Protein AF-A0A564Z7H8-F1 (afdb_monomer_lite)

Secondary structure (DSSP, 8-state):
--SHHHHHHHHHHHHHHHHHHHHHHHHHHHHTSSGGGG-HHHHHHHHHTS------TTSHHHHHHHHHHHH---SEEEE-S-HHHHSHHHHHHHHHTT-EEEEPPTT-HHHHHHHHHHHHHHHHHHTTS-HHHHHHHHHHHHHTS-BGGGTTB-HHHHHHSS----HHHHHSPP--------------PPTT-EEEEEETTTTSEEEEEEEEEEETTTEEEEE--

pLDDT: mean 72.59, std 15.95, range [38.94, 92.88]

InterPro domains:
  IPR001584 Integrase, catalytic core [PS50994] (63-126)
  IPR012337 Ribonuclease H-like superfamily [SSF53098] (58-169)
  IPR036397 Ribonuclease H superfamily [G3DSA:3.30.420.10] (39-191)

Structure (mmCIF, N/CA/C/O backbone):
data_AF-A0A564Z7H8-F1
#
_entry.id   AF-A0A564Z7H8-F1
#
loop_
_atom_site.group_PDB
_atom_site.id
_atom_site.type_symbol
_atom_site.label_atom_id
_atom_site.label_alt_id
_atom_site.label_comp_id
_atom_site.label_asym_id
_atom_site.label_entity_id
_atom_site.label_seq_id
_atom_site.pdbx_PDB_ins_code
_atom_site.Cartn_x
_atom_site.Cartn_y
_atom_site.Cartn_z
_atom_site.occupancy
_atom_site.B_iso_or_equiv
_atom_site.auth_seq_id
_atom_site.auth_comp_id
_atom_site.auth_asym_id
_atom_site.auth_atom_id
_atom_site.pdbx_PDB_model_num
ATOM 1 N N . MET A 1 1 ? -29.238 -17.336 -29.632 1.00 47.66 1 MET A N 1
ATOM 2 C CA . MET A 1 1 ? -28.725 -17.033 -28.274 1.00 47.66 1 MET A CA 1
ATOM 3 C C . MET A 1 1 ? -28.934 -15.576 -27.827 1.00 47.66 1 MET A C 1
ATOM 5 O O . MET A 1 1 ? -28.444 -15.222 -26.765 1.00 47.66 1 MET A O 1
ATOM 9 N N . SER A 1 2 ? -29.691 -14.741 -28.557 1.00 52.62 2 SER A N 1
ATOM 10 C CA . SER A 1 2 ? -29.803 -13.299 -28.243 1.00 52.62 2 SER A CA 1
ATOM 11 C C . SER A 1 2 ? -31.156 -12.854 -27.669 1.00 52.62 2 SER A C 1
ATOM 13 O O . SER A 1 2 ? -31.272 -11.710 -27.261 1.00 52.62 2 SER A O 1
ATOM 15 N N . PHE A 1 3 ? -32.160 -13.735 -27.581 1.00 42.84 3 PHE A N 1
ATOM 16 C CA . PHE A 1 3 ? -33.494 -13.378 -27.061 1.00 42.84 3 PHE A CA 1
ATOM 17 C C . PHE A 1 3 ? -33.670 -13.640 -25.551 1.00 42.84 3 PHE A C 1
ATOM 19 O O . PHE A 1 3 ? -34.404 -12.921 -24.883 1.00 42.84 3 PHE A O 1
ATOM 26 N N . GLU A 1 4 ? -32.961 -14.613 -24.965 1.00 44.38 4 GLU A N 1
ATOM 27 C CA . GLU A 1 4 ? -33.081 -14.925 -23.525 1.00 44.38 4 GLU A CA 1
ATOM 28 C C . GLU A 1 4 ? -32.361 -13.924 -22.605 1.00 44.38 4 GLU A C 1
ATOM 30 O O . GLU A 1 4 ? -32.705 -13.810 -21.426 1.00 44.38 4 GLU A O 1
ATOM 35 N N . ASN A 1 5 ? -31.374 -13.184 -23.120 1.00 44.88 5 ASN A N 1
ATOM 36 C CA . ASN A 1 5 ? -30.643 -12.187 -22.331 1.00 44.88 5 ASN A CA 1
ATOM 37 C C . ASN A 1 5 ? -31.431 -10.880 -22.161 1.00 44.88 5 ASN A C 1
ATOM 39 O O . ASN A 1 5 ? -31.354 -10.269 -21.095 1.00 44.88 5 ASN A O 1
ATOM 43 N N . ASP A 1 6 ?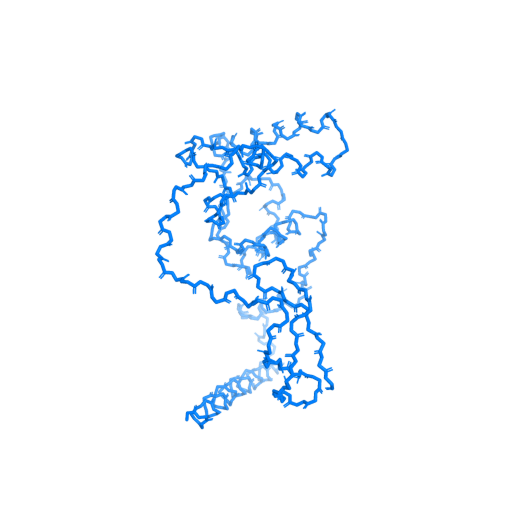 -32.257 -10.505 -23.141 1.00 45.41 6 ASP A N 1
ATOM 44 C CA . ASP A 1 6 ? -33.089 -9.297 -23.068 1.00 45.41 6 ASP A CA 1
ATOM 45 C C . ASP A 1 6 ? -34.268 -9.462 -22.099 1.00 45.41 6 ASP A C 1
ATOM 47 O O . ASP A 1 6 ? -34.599 -8.553 -21.334 1.00 45.41 6 ASP A O 1
ATOM 51 N N . VAL A 1 7 ? -34.851 -10.663 -22.026 1.00 50.69 7 VAL A N 1
ATOM 52 C CA . VAL A 1 7 ? -35.936 -10.971 -21.078 1.00 50.69 7 VAL A CA 1
ATOM 53 C C . VAL A 1 7 ? -35.425 -10.969 -19.631 1.00 50.69 7 VAL A C 1
ATOM 55 O O . VAL A 1 7 ? -36.112 -10.499 -18.724 1.00 50.69 7 VAL A O 1
ATOM 58 N N . ARG A 1 8 ? -34.187 -11.423 -19.389 1.00 47.38 8 ARG A N 1
ATOM 59 C CA . ARG A 1 8 ? -33.568 -11.370 -18.054 1.00 47.38 8 ARG A CA 1
ATOM 60 C C . ARG A 1 8 ? -33.219 -9.943 -17.633 1.00 47.38 8 ARG A C 1
ATOM 62 O O . ARG A 1 8 ? -33.437 -9.599 -16.473 1.00 47.38 8 ARG A O 1
ATOM 69 N N . HIS A 1 9 ? -32.732 -9.099 -18.543 1.00 50.12 9 HIS A N 1
ATOM 70 C CA . HIS A 1 9 ? -32.404 -7.709 -18.215 1.00 50.12 9 HIS A CA 1
ATOM 71 C C . HIS A 1 9 ? -33.667 -6.888 -17.903 1.00 50.12 9 HIS A C 1
ATOM 73 O O . HIS A 1 9 ? -33.737 -6.223 -16.866 1.00 50.12 9 HIS A O 1
ATOM 79 N N . THR A 1 10 ? -34.716 -7.052 -18.716 1.00 51.28 10 THR A N 1
ATOM 80 C CA . THR A 1 10 ? -36.015 -6.382 -18.536 1.00 51.28 10 THR A CA 1
ATOM 81 C C . THR A 1 10 ? -36.784 -6.875 -17.304 1.00 51.28 10 THR A C 1
ATOM 83 O O . THR A 1 10 ? -37.371 -6.060 -16.588 1.00 51.28 10 THR A O 1
ATOM 86 N N . LEU A 1 11 ? -36.732 -8.171 -16.961 1.00 45.78 11 LEU A N 1
ATOM 87 C CA . LEU A 1 11 ? -37.306 -8.692 -15.708 1.00 45.78 11 LEU A CA 1
ATOM 88 C C . LEU A 1 11 ? -36.561 -8.181 -14.473 1.00 45.78 11 LEU A C 1
ATOM 90 O O . LEU A 1 11 ? -37.199 -7.817 -13.487 1.00 45.78 11 LEU A O 1
ATOM 94 N N . VAL A 1 12 ? -35.228 -8.110 -14.506 1.00 51.31 12 VAL A N 1
ATOM 95 C CA . VAL A 1 12 ? -34.433 -7.599 -13.376 1.00 51.31 12 VAL A CA 1
ATOM 96 C C . VAL A 1 12 ? -34.620 -6.085 -13.209 1.00 51.31 12 VAL A C 1
ATOM 98 O O . VAL A 1 12 ? -34.621 -5.586 -12.082 1.00 51.31 12 VAL A O 1
ATOM 101 N N . GLU A 1 13 ? -34.826 -5.334 -14.290 1.00 50.47 13 GLU A N 1
ATOM 102 C CA . GLU A 1 13 ? -35.169 -3.907 -14.239 1.00 50.47 13 GLU A CA 1
ATOM 103 C C . GLU A 1 13 ? -36.608 -3.665 -13.781 1.00 50.47 13 GLU A C 1
ATOM 105 O O . GLU A 1 13 ? -36.832 -2.806 -12.930 1.00 50.47 13 GLU A O 1
ATOM 110 N N . SER A 1 14 ? -37.571 -4.471 -14.234 1.00 49.75 14 SER A N 1
ATOM 111 C CA . SER A 1 14 ? -38.964 -4.445 -13.766 1.00 49.75 14 SER A CA 1
ATOM 112 C C . SER A 1 14 ? -39.076 -4.787 -12.273 1.00 49.75 14 SER A C 1
ATOM 114 O O . SER A 1 14 ? -39.778 -4.109 -11.512 1.00 49.75 14 SER A O 1
ATOM 116 N N . ASN A 1 15 ? -38.308 -5.777 -11.804 1.00 51.78 15 ASN A N 1
ATOM 117 C CA . ASN A 1 15 ? -38.269 -6.162 -10.393 1.00 51.78 15 ASN A CA 1
ATOM 118 C C . ASN A 1 15 ? -37.554 -5.097 -9.535 1.00 51.78 15 ASN A C 1
ATOM 120 O O . ASN A 1 15 ? -38.017 -4.756 -8.446 1.00 51.78 15 ASN A O 1
ATOM 124 N N . ARG A 1 16 ? -36.487 -4.466 -10.051 1.00 49.81 16 ARG A N 1
ATOM 125 C CA . ARG A 1 16 ? -35.867 -3.289 -9.414 1.00 49.81 16 ARG A CA 1
ATOM 126 C C . ARG A 1 16 ? -36.843 -2.114 -9.323 1.00 49.81 16 ARG A C 1
ATOM 128 O O . ARG A 1 16 ? -36.983 -1.535 -8.249 1.00 49.81 16 ARG A O 1
ATOM 135 N N . ASN A 1 17 ? -37.595 -1.820 -10.383 1.00 56.19 17 ASN A N 1
ATOM 136 C CA . ASN A 1 17 ? -38.552 -0.710 -10.413 1.00 56.19 17 ASN A CA 1
ATOM 137 C C . ASN A 1 17 ? -39.760 -0.935 -9.488 1.00 56.19 17 ASN A C 1
ATOM 139 O O . ASN A 1 17 ? -40.254 -0.006 -8.849 1.00 56.19 17 ASN A O 1
ATOM 143 N N . THR A 1 18 ? -40.239 -2.173 -9.367 1.00 57.06 18 THR A N 1
ATOM 144 C CA . THR A 1 18 ? -41.330 -2.521 -8.443 1.00 57.06 18 THR A CA 1
ATOM 145 C C . THR A 1 18 ? -40.888 -2.477 -6.982 1.00 57.06 18 THR A C 1
ATOM 147 O O . THR A 1 18 ? -41.652 -1.996 -6.140 1.00 57.06 18 THR A O 1
ATOM 150 N N . GLN A 1 19 ? -39.653 -2.879 -6.668 1.00 50.75 19 GLN A N 1
ATOM 151 C CA . GLN A 1 19 ? -39.069 -2.693 -5.335 1.00 50.75 19 GLN A CA 1
ATOM 152 C C . GLN A 1 19 ? -38.850 -1.208 -5.013 1.00 50.75 19 GLN A C 1
ATOM 154 O O . GLN A 1 19 ? -39.200 -0.762 -3.917 1.00 50.75 19 GLN A O 1
ATOM 159 N N . GLN A 1 20 ? -38.400 -0.414 -5.989 1.00 52.12 20 GLN A N 1
ATOM 160 C CA . GLN A 1 20 ? -38.252 1.040 -5.865 1.00 52.12 20 GLN A CA 1
ATOM 161 C C . GLN A 1 20 ? -39.600 1.723 -5.580 1.00 52.12 20 GLN A C 1
ATOM 163 O O . GLN A 1 20 ? -39.724 2.519 -4.651 1.00 52.12 20 GLN A O 1
ATOM 168 N N . ARG A 1 21 ? -40.658 1.343 -6.307 1.00 63.19 21 ARG A N 1
ATOM 169 C CA . ARG A 1 21 ? -42.021 1.869 -6.114 1.00 63.19 21 ARG A CA 1
ATOM 170 C C . ARG A 1 21 ? -42.640 1.432 -4.786 1.00 63.19 21 ARG A C 1
ATOM 172 O O . ARG A 1 21 ? -43.332 2.224 -4.141 1.00 63.19 21 ARG A O 1
ATOM 179 N N . LYS A 1 22 ? -42.390 0.193 -4.337 1.00 60.47 22 LYS A N 1
ATOM 180 C CA . LYS A 1 22 ? -42.781 -0.278 -2.993 1.00 60.47 22 LYS A CA 1
ATOM 181 C C . LYS A 1 22 ? -42.059 0.525 -1.904 1.00 60.47 22 LYS A C 1
ATOM 183 O O . LYS A 1 22 ? -42.709 0.956 -0.949 1.00 60.47 22 LYS A O 1
ATOM 188 N N . TYR A 1 23 ? -40.764 0.797 -2.075 1.00 52.84 23 TYR A N 1
ATOM 189 C CA . TYR A 1 23 ? -39.968 1.656 -1.193 1.00 52.84 23 TYR A CA 1
ATOM 190 C C . TYR A 1 23 ? -40.509 3.094 -1.142 1.00 52.84 23 TYR A C 1
ATOM 192 O O . TYR A 1 23 ? -40.729 3.629 -0.055 1.00 52.84 23 TYR A O 1
ATOM 200 N N . GLU A 1 24 ? -40.830 3.701 -2.285 1.00 62.44 24 GLU A N 1
ATOM 201 C CA . GLU A 1 24 ? -41.361 5.067 -2.355 1.00 62.44 24 GLU A CA 1
ATOM 202 C C . GLU A 1 24 ? -42.774 5.202 -1.780 1.00 62.44 24 GLU A C 1
ATOM 204 O O . GLU A 1 24 ? -43.064 6.173 -1.077 1.00 62.44 24 GLU A O 1
ATOM 209 N N . ARG A 1 25 ? -43.650 4.211 -1.995 1.00 64.75 25 ARG A N 1
ATOM 210 C CA . ARG A 1 25 ? -44.975 4.162 -1.352 1.00 64.75 25 ARG A CA 1
ATOM 211 C C . ARG A 1 25 ? -44.857 4.037 0.166 1.00 64.75 25 ARG A C 1
ATOM 213 O O . ARG A 1 25 ? -45.563 4.740 0.892 1.00 64.75 25 ARG A O 1
ATOM 220 N N . LYS A 1 26 ? -43.936 3.199 0.657 1.00 55.31 26 LYS A N 1
ATOM 221 C CA . LYS A 1 26 ? -43.651 3.051 2.094 1.00 55.31 26 LYS A CA 1
ATOM 222 C C . LYS A 1 26 ? -43.063 4.345 2.675 1.00 55.31 26 LYS A C 1
ATOM 224 O O . LYS A 1 26 ? -43.487 4.778 3.743 1.00 55.31 26 LYS A O 1
ATOM 229 N N . ARG A 1 27 ? -42.203 5.036 1.916 1.00 57.53 27 ARG A N 1
ATOM 230 C CA . ARG A 1 27 ? -41.649 6.360 2.242 1.00 57.53 27 ARG A CA 1
ATOM 231 C C . ARG A 1 27 ? -42.717 7.461 2.271 1.00 57.53 27 ARG A C 1
ATOM 233 O O . ARG A 1 27 ? -42.717 8.287 3.176 1.00 57.53 27 ARG A O 1
ATOM 240 N N . ARG A 1 28 ? -43.686 7.483 1.354 1.00 63.16 28 ARG A N 1
ATOM 241 C CA . ARG A 1 28 ? -44.796 8.456 1.426 1.00 63.16 28 ARG A CA 1
ATOM 242 C C . ARG A 1 28 ? -45.699 8.198 2.636 1.00 63.16 28 ARG A C 1
ATOM 244 O O . ARG A 1 28 ? -45.984 9.144 3.362 1.00 63.16 28 ARG A O 1
ATOM 251 N N . LYS A 1 29 ? -46.048 6.934 2.918 1.00 59.88 29 LYS A N 1
ATOM 252 C CA . LYS A 1 29 ? -46.851 6.554 4.100 1.00 59.88 29 LYS A CA 1
ATOM 253 C C . LYS A 1 29 ? -46.174 6.879 5.429 1.00 59.88 29 LYS A C 1
ATOM 255 O O . LYS A 1 29 ? -46.843 7.227 6.391 1.00 59.88 29 LYS A O 1
ATOM 260 N N . MET A 1 30 ? -44.852 6.778 5.500 1.00 53.53 30 MET A N 1
ATOM 261 C CA . MET A 1 30 ? -44.137 7.112 6.726 1.00 53.53 30 MET A CA 1
ATOM 262 C C . MET A 1 30 ? -44.042 8.646 6.926 1.00 53.53 30 MET A C 1
ATOM 264 O O . MET A 1 30 ? -44.080 9.090 8.073 1.00 53.53 30 MET A O 1
ATOM 268 N N . ARG A 1 31 ? -43.971 9.483 5.857 1.00 54.44 31 ARG A N 1
ATOM 269 C CA . ARG A 1 31 ? -43.867 10.977 5.944 1.00 54.44 31 ARG A CA 1
ATOM 270 C C . ARG A 1 31 ? -45.080 11.639 6.576 1.00 54.44 31 ARG A C 1
ATOM 272 O O . ARG A 1 31 ? -44.898 12.672 7.204 1.00 54.44 31 ARG A O 1
ATOM 279 N N . SER A 1 32 ? -46.258 11.034 6.488 1.00 52.03 32 SER A N 1
ATOM 280 C CA . SER A 1 32 ? -47.468 11.590 7.094 1.00 52.03 32 SER A CA 1
ATOM 281 C C . SER A 1 32 ? -47.620 11.295 8.591 1.00 52.03 32 SER A C 1
ATOM 283 O O . SER A 1 32 ? -48.491 11.877 9.219 1.00 52.03 32 SER A O 1
ATOM 285 N N . SER A 1 33 ? -46.809 10.405 9.184 1.00 56.56 33 SER A N 1
ATOM 286 C CA . SER A 1 33 ? -47.078 9.879 10.536 1.00 56.56 33 SER A CA 1
ATOM 287 C C . SER A 1 33 ? -46.111 10.355 11.632 1.00 56.56 33 SER A C 1
ATOM 289 O O . SER A 1 33 ? -46.235 9.882 12.759 1.00 56.56 33 SER A O 1
ATOM 291 N N . ASN A 1 34 ? -45.111 11.200 11.345 1.00 52.00 34 ASN A N 1
ATOM 292 C CA . ASN A 1 34 ? -44.034 11.596 12.284 1.00 52.00 34 ASN A CA 1
ATOM 293 C C . ASN A 1 34 ? -43.278 10.429 12.991 1.00 52.00 34 ASN A C 1
ATOM 295 O O . ASN A 1 34 ? -42.350 10.653 13.763 1.00 52.00 34 ASN A O 1
ATOM 299 N N . LYS A 1 35 ? -43.588 9.160 12.669 1.00 50.72 35 LYS A N 1
ATOM 300 C CA . LYS A 1 35 ? -42.970 7.928 13.206 1.00 50.72 35 LYS A CA 1
ATOM 301 C C . LYS A 1 35 ? -41.536 7.683 12.720 1.00 50.72 35 LYS A C 1
ATOM 303 O O . LYS A 1 35 ? -40.872 6.769 13.207 1.00 50.72 35 LYS A O 1
ATOM 308 N N . TRP A 1 36 ? -41.038 8.486 11.778 1.00 44.53 36 TRP A N 1
ATOM 309 C CA . TRP A 1 36 ? -39.702 8.338 11.189 1.00 44.53 36 TRP A CA 1
ATOM 310 C C . TRP A 1 36 ? -38.550 8.439 12.181 1.00 44.53 36 TRP A C 1
ATOM 312 O O . TRP A 1 36 ? -37.514 7.823 11.951 1.00 44.53 36 TRP A O 1
ATOM 322 N N . GLN A 1 37 ? -38.713 9.178 13.279 1.00 49.09 37 GLN A N 1
ATOM 323 C CA . GLN A 1 37 ? -37.630 9.383 14.243 1.00 49.09 37 GLN A CA 1
ATOM 324 C C . GLN A 1 37 ? -37.375 8.173 15.161 1.00 49.09 37 GLN A C 1
ATOM 326 O O . GLN A 1 37 ? -36.383 8.162 15.883 1.00 49.09 37 GLN A O 1
ATOM 331 N N . ARG A 1 38 ? -38.229 7.136 15.130 1.00 48.66 38 ARG A N 1
ATOM 332 C CA . ARG A 1 38 ? -38.177 6.006 16.082 1.00 48.66 38 ARG A CA 1
ATOM 333 C C . ARG A 1 38 ? -37.735 4.671 15.477 1.00 48.66 38 ARG A C 1
ATOM 335 O O . ARG A 1 38 ? -37.716 3.675 16.189 1.00 48.66 38 ARG A O 1
ATOM 342 N N . THR A 1 39 ? -37.373 4.618 14.191 1.00 54.88 39 THR A N 1
ATOM 343 C CA . THR A 1 39 ? -36.940 3.358 13.552 1.00 54.88 39 THR A CA 1
ATOM 344 C C . THR A 1 39 ? -35.415 3.305 13.372 1.00 54.88 39 THR A C 1
ATOM 346 O O . THR A 1 39 ? -34.839 4.265 12.851 1.00 54.88 39 THR A O 1
ATOM 349 N N . PRO A 1 40 ? -34.740 2.195 13.741 1.00 52.09 40 PRO A N 1
ATOM 350 C CA . PRO A 1 40 ? -33.288 2.046 13.572 1.00 52.09 40 PRO A CA 1
ATOM 351 C C . PRO A 1 40 ? -32.828 2.255 12.121 1.00 52.09 40 PRO A C 1
ATOM 353 O O . PRO A 1 40 ? -31.810 2.895 11.866 1.00 52.09 40 PRO A O 1
ATOM 356 N N . PHE A 1 41 ? -33.640 1.800 11.162 1.00 44.62 41 PHE A N 1
ATOM 357 C CA . PHE A 1 41 ? -33.377 1.913 9.726 1.00 44.62 41 PHE A CA 1
ATOM 358 C C . PHE A 1 41 ? -33.365 3.370 9.231 1.00 44.62 41 PHE A C 1
ATOM 360 O O . PHE A 1 41 ? -32.525 3.746 8.416 1.00 44.62 41 PHE A O 1
ATOM 367 N N . ALA A 1 42 ? -34.262 4.219 9.750 1.00 46.88 42 ALA A N 1
ATOM 368 C CA . ALA A 1 42 ? -34.292 5.639 9.401 1.00 46.88 42 ALA A CA 1
ATOM 369 C C . ALA A 1 42 ? -33.103 6.403 9.994 1.00 46.88 42 ALA A C 1
ATOM 371 O O . ALA A 1 42 ? -32.605 7.322 9.352 1.00 46.88 42 ALA A O 1
ATOM 372 N N . LYS A 1 43 ? -32.598 5.997 11.168 1.00 47.09 43 LYS A N 1
ATOM 373 C CA . LYS A 1 43 ? -31.398 6.592 11.773 1.00 47.09 43 LYS A CA 1
ATOM 374 C C . LYS A 1 43 ? -30.164 6.310 10.905 1.00 47.09 43 LYS A C 1
ATOM 376 O O . LYS A 1 43 ? -29.466 7.244 10.532 1.00 47.09 43 LYS A O 1
ATOM 381 N N . ILE A 1 44 ? -29.968 5.063 10.469 1.00 51.22 44 ILE A N 1
ATOM 382 C CA . ILE A 1 44 ? -28.855 4.677 9.579 1.00 51.22 44 ILE A CA 1
ATOM 383 C C . ILE A 1 44 ? -28.899 5.459 8.251 1.00 51.22 44 ILE A C 1
ATOM 385 O O . ILE A 1 44 ? -27.886 6.004 7.819 1.00 51.22 44 ILE A O 1
ATOM 389 N N . MET A 1 45 ? -30.079 5.603 7.639 1.00 45.25 45 MET A N 1
ATOM 390 C CA . MET A 1 45 ? -30.239 6.328 6.368 1.00 45.25 45 MET A CA 1
ATOM 391 C C . MET A 1 45 ? -30.115 7.856 6.512 1.00 45.25 45 MET A C 1
ATOM 393 O O . MET A 1 45 ? -29.565 8.517 5.631 1.00 45.25 45 MET A O 1
ATOM 397 N N . TYR A 1 46 ? -30.612 8.432 7.612 1.00 47.06 46 TYR A N 1
ATOM 398 C CA . TYR A 1 46 ? -30.556 9.876 7.873 1.00 47.06 46 TYR A CA 1
ATOM 399 C C . TYR A 1 46 ? -29.130 10.349 8.189 1.00 47.06 46 TYR A C 1
ATOM 401 O O . TYR A 1 46 ? -28.733 11.427 7.745 1.00 47.06 46 TYR A O 1
ATOM 409 N N . TYR A 1 47 ? -28.333 9.525 8.879 1.00 46.78 47 TYR A N 1
ATOM 410 C CA . TYR A 1 47 ? -26.909 9.796 9.096 1.00 46.78 47 TYR A CA 1
ATOM 411 C C . TYR A 1 47 ? -26.048 9.467 7.860 1.00 46.78 47 TYR A C 1
ATOM 413 O O . TYR A 1 47 ? -25.118 10.215 7.563 1.00 46.78 47 TYR A O 1
ATOM 421 N N . GLY A 1 48 ? -26.397 8.442 7.073 1.00 45.31 48 GLY A N 1
ATOM 422 C CA . GLY A 1 48 ? -25.629 8.035 5.888 1.00 45.31 48 GLY A CA 1
ATOM 423 C C . GLY A 1 48 ? -25.653 9.019 4.709 1.00 45.31 48 GLY A C 1
ATOM 424 O O . GLY A 1 48 ? -24.702 9.065 3.935 1.00 45.31 48 GLY A O 1
ATOM 425 N N . HIS A 1 49 ? -26.697 9.846 4.557 1.00 43.62 49 HIS A N 1
ATOM 426 C CA . HIS A 1 49 ? -26.803 10.754 3.401 1.00 43.62 49 HIS A CA 1
ATOM 427 C C . HIS A 1 49 ? -26.116 12.121 3.596 1.00 43.62 49 HIS A C 1
ATOM 429 O O . HIS A 1 49 ? -25.876 12.825 2.617 1.00 43.62 49 HIS A O 1
ATOM 435 N N . LYS A 1 50 ? -25.764 12.513 4.832 1.00 38.94 50 LYS A N 1
ATOM 436 C CA . LYS A 1 50 ? -25.162 13.833 5.122 1.00 38.94 50 LYS A CA 1
ATOM 437 C C . LYS A 1 50 ? -23.636 13.852 5.238 1.00 38.94 50 LYS A C 1
ATOM 439 O O . LYS A 1 50 ? -23.072 14.926 5.439 1.00 38.94 50 LYS A O 1
ATOM 444 N N . ARG A 1 51 ? -22.944 12.724 5.070 1.00 44.72 51 ARG A N 1
ATOM 445 C CA . ARG A 1 51 ? -21.475 12.699 5.055 1.00 44.72 51 ARG A CA 1
ATOM 446 C C . ARG A 1 51 ? -20.963 11.939 3.838 1.00 44.72 51 ARG A C 1
ATOM 448 O O . ARG A 1 51 ? -20.828 10.724 3.857 1.00 44.72 51 ARG A O 1
ATOM 455 N N . LYS A 1 52 ? -20.644 12.680 2.768 1.00 40.97 52 LYS A N 1
ATOM 456 C CA . LYS A 1 52 ? -19.654 12.204 1.790 1.00 40.97 52 LYS A CA 1
ATOM 457 C C . LYS A 1 52 ? -18.368 11.905 2.574 1.00 40.97 52 LYS A C 1
ATOM 459 O O . LYS A 1 52 ? -17.950 12.796 3.322 1.00 40.97 52 LYS A O 1
ATOM 464 N N . PRO A 1 53 ? -17.722 10.737 2.417 1.00 49.75 53 PRO A N 1
ATOM 465 C CA . PRO A 1 53 ? -16.380 10.561 2.947 1.00 49.75 53 PRO A CA 1
ATOM 466 C C . PRO A 1 53 ? -15.495 11.606 2.264 1.00 49.75 53 PRO A C 1
ATOM 468 O O . PRO A 1 53 ? -15.265 11.556 1.056 1.00 49.75 53 PRO A O 1
ATOM 471 N N . ARG A 1 54 ? -15.071 12.620 3.023 1.00 48.56 54 ARG A N 1
ATOM 472 C CA . ARG A 1 54 ? -14.048 13.568 2.588 1.00 48.56 54 ARG A CA 1
ATOM 473 C C . ARG A 1 54 ? -12.731 12.804 2.607 1.00 48.56 54 ARG A C 1
ATOM 475 O O . ARG A 1 54 ? -11.997 12.864 3.585 1.00 48.56 54 ARG A O 1
ATOM 482 N N . GLY A 1 55 ? -12.462 12.044 1.550 1.00 51.97 55 GLY A N 1
ATOM 483 C CA . GLY A 1 55 ? -11.115 11.576 1.265 1.00 51.97 55 GLY A CA 1
ATOM 484 C C . GLY A 1 55 ? -10.285 12.801 0.918 1.00 51.97 55 GLY A C 1
ATOM 485 O O . GLY A 1 55 ? -10.246 13.201 -0.238 1.00 51.97 55 GLY A O 1
ATOM 486 N N . SER A 1 56 ? -9.718 13.473 1.922 1.00 54.28 56 SER A N 1
ATOM 487 C CA . SER A 1 56 ? -8.649 14.422 1.644 1.00 54.28 56 SER A CA 1
ATOM 488 C C . SER A 1 56 ? -7.384 13.603 1.408 1.00 54.28 56 SER A C 1
ATOM 490 O O . SER A 1 56 ? -7.076 12.689 2.181 1.00 54.28 56 SER A O 1
ATOM 492 N N . ASP A 1 57 ? -6.657 13.922 0.341 1.00 54.16 57 ASP A N 1
ATOM 493 C CA . ASP A 1 57 ? -5.455 13.194 -0.083 1.00 54.16 57 ASP A CA 1
ATOM 494 C C . ASP A 1 57 ? -4.341 13.172 0.984 1.00 54.16 57 ASP A C 1
ATOM 496 O O . ASP A 1 57 ? -3.417 12.367 0.897 1.00 54.16 57 ASP A O 1
ATOM 500 N N . GLY A 1 58 ? -4.437 14.027 2.012 1.00 61.94 58 GLY A N 1
ATOM 501 C CA . GLY A 1 58 ? -3.514 14.093 3.149 1.00 61.94 58 GLY A CA 1
ATOM 502 C C . GLY A 1 58 ? -3.956 13.340 4.411 1.00 61.94 58 GLY A C 1
ATOM 503 O O . GLY A 1 58 ? -3.263 13.419 5.421 1.00 61.94 58 GLY A O 1
ATOM 504 N N . THR A 1 59 ? -5.098 12.644 4.405 1.00 83.94 59 THR A N 1
ATOM 505 C CA . THR A 1 59 ? -5.591 11.890 5.578 1.00 83.94 59 THR A CA 1
ATOM 506 C C . THR A 1 59 ? -5.273 10.400 5.492 1.00 83.94 59 THR A C 1
ATOM 508 O O . THR A 1 59 ? -5.164 9.834 4.406 1.00 83.94 59 THR A O 1
ATOM 511 N N . THR A 1 60 ? -5.205 9.729 6.647 1.00 86.31 60 THR A N 1
ATOM 512 C CA . THR A 1 60 ? -5.009 8.271 6.750 1.00 86.31 60 THR A CA 1
ATOM 513 C C . THR A 1 60 ? -6.056 7.490 5.951 1.00 86.31 60 THR A C 1
ATOM 515 O O . THR A 1 60 ? -5.724 6.508 5.293 1.00 86.31 60 THR A O 1
ATOM 518 N N . ILE A 1 61 ? -7.308 7.962 5.940 1.00 88.81 61 ILE A N 1
ATOM 519 C CA . ILE A 1 61 ? -8.388 7.368 5.140 1.00 88.81 61 ILE A CA 1
ATOM 520 C C . ILE A 1 61 ? -8.101 7.513 3.641 1.00 88.81 61 ILE A C 1
ATOM 522 O O . ILE A 1 61 ? -8.197 6.525 2.920 1.00 88.81 61 ILE A O 1
ATOM 526 N N . GLY A 1 62 ? -7.708 8.704 3.173 1.00 88.38 62 GLY A N 1
ATOM 527 C CA . GLY A 1 62 ? -7.367 8.926 1.763 1.00 88.38 62 GLY A CA 1
ATOM 528 C C . GLY A 1 62 ? -6.184 8.070 1.298 1.00 88.38 62 GLY A C 1
ATOM 529 O O . GLY A 1 62 ? -6.231 7.463 0.228 1.00 88.38 62 GLY A O 1
ATOM 530 N N . ALA A 1 63 ? -5.152 7.941 2.137 1.00 87.75 63 ALA A N 1
ATOM 531 C CA . ALA A 1 63 ? -4.009 7.073 1.862 1.00 87.75 63 ALA A CA 1
ATOM 532 C C . ALA A 1 63 ? -4.416 5.592 1.746 1.00 87.75 63 ALA A C 1
ATOM 534 O O . ALA A 1 63 ? -4.002 4.916 0.802 1.00 87.75 63 ALA A O 1
ATOM 535 N N . LEU A 1 64 ? -5.251 5.092 2.665 1.00 90.31 64 LEU A N 1
ATOM 536 C CA . LEU A 1 64 ? -5.754 3.716 2.614 1.00 90.31 64 LEU A CA 1
ATOM 537 C C . LEU A 1 64 ? -6.655 3.474 1.404 1.00 90.31 64 LEU A C 1
ATOM 539 O O . LEU A 1 64 ? -6.509 2.447 0.748 1.00 90.31 64 LEU A O 1
ATOM 543 N N . ASP A 1 65 ? -7.534 4.416 1.060 1.00 90.25 65 ASP A N 1
ATOM 544 C CA . ASP A 1 65 ? -8.430 4.281 -0.092 1.00 90.25 65 ASP A CA 1
ATOM 545 C C . ASP A 1 65 ? -7.639 4.137 -1.404 1.00 90.25 65 ASP A C 1
ATOM 547 O O . ASP A 1 65 ? -7.968 3.301 -2.242 1.00 90.25 65 ASP A O 1
ATOM 551 N N . ARG A 1 66 ? -6.516 4.856 -1.538 1.00 88.81 66 ARG A N 1
ATOM 552 C CA . ARG A 1 66 ? -5.604 4.756 -2.692 1.00 88.81 66 ARG A CA 1
ATOM 553 C C . ARG A 1 66 ? -4.837 3.430 -2.752 1.00 88.81 66 ARG A C 1
ATOM 555 O O . ARG A 1 66 ? -4.540 2.913 -3.831 1.00 88.81 66 ARG A O 1
ATOM 562 N N . ILE A 1 67 ? -4.493 2.866 -1.596 1.00 89.31 67 ILE A N 1
ATOM 563 C CA . ILE A 1 67 ? -3.879 1.534 -1.520 1.00 89.31 67 ILE A CA 1
ATOM 564 C C . ILE A 1 67 ? -4.920 0.477 -1.910 1.00 89.31 67 ILE A C 1
ATOM 566 O O . ILE A 1 67 ? -4.654 -0.377 -2.759 1.00 89.31 67 ILE A O 1
ATOM 570 N N . PHE A 1 68 ? -6.126 0.565 -1.349 1.00 90.25 68 PHE A N 1
ATOM 571 C CA . PHE A 1 68 ? -7.209 -0.382 -1.604 1.00 90.25 68 PHE A CA 1
ATOM 572 C C . PHE A 1 68 ? -7.753 -0.291 -3.030 1.00 90.25 68 PHE A C 1
ATOM 574 O O . PHE A 1 68 ? -8.136 -1.313 -3.588 1.00 90.25 68 PHE A O 1
ATOM 581 N N . SER A 1 69 ? -7.703 0.872 -3.684 1.00 89.06 69 SER A N 1
ATOM 582 C CA . SER A 1 69 ? -8.066 0.982 -5.102 1.00 89.06 69 SER A CA 1
ATOM 583 C C . SER A 1 69 ? -7.133 0.180 -6.015 1.00 89.06 69 SER A C 1
ATOM 585 O O . SER A 1 69 ? -7.524 -0.198 -7.115 1.00 89.06 69 SER A O 1
ATOM 587 N N . THR A 1 70 ? -5.898 -0.075 -5.573 1.00 87.75 70 THR A N 1
ATOM 588 C CA . THR A 1 70 ? -4.892 -0.819 -6.345 1.00 87.75 70 THR A CA 1
ATOM 589 C C . THR A 1 70 ? -4.914 -2.316 -6.027 1.00 87.75 70 THR A C 1
ATOM 591 O O . THR A 1 70 ? -4.697 -3.137 -6.915 1.00 87.75 70 THR A O 1
ATOM 594 N N . HIS A 1 71 ? -5.157 -2.678 -4.764 1.00 87.00 71 HIS A N 1
ATOM 595 C CA . HIS A 1 71 ? -5.011 -4.055 -4.271 1.00 87.00 71 HIS A CA 1
ATOM 596 C C . HIS A 1 71 ? -6.329 -4.730 -3.863 1.00 87.00 71 HIS A C 1
ATOM 598 O O . HIS A 1 71 ? -6.341 -5.931 -3.604 1.00 87.00 71 HIS A O 1
ATOM 604 N N . GLY A 1 72 ? -7.430 -3.984 -3.828 1.00 89.50 72 GLY A N 1
ATOM 605 C CA . GLY A 1 72 ? -8.707 -4.417 -3.271 1.00 89.50 72 GLY A CA 1
ATOM 606 C C . GLY A 1 72 ? -8.823 -4.153 -1.767 1.00 89.50 72 GLY A C 1
ATOM 607 O O . GLY A 1 72 ? -7.857 -3.785 -1.092 1.00 89.50 72 GLY A O 1
ATOM 608 N N . PHE A 1 73 ? -10.036 -4.335 -1.239 1.00 90.56 73 PHE A N 1
ATOM 609 C CA . PHE A 1 73 ? -10.305 -4.199 0.192 1.00 90.56 73 PHE A CA 1
ATOM 610 C C . PHE A 1 73 ? -9.853 -5.453 0.953 1.00 90.56 73 PHE A C 1
ATOM 612 O O . PHE A 1 73 ? -10.183 -6.570 0.539 1.00 90.56 73 PHE A O 1
ATOM 619 N N . PRO A 1 74 ? -9.123 -5.303 2.071 1.00 92.31 74 PRO A N 1
ATOM 620 C CA . PRO A 1 74 ? -8.777 -6.432 2.921 1.00 92.31 74 PRO A CA 1
ATOM 621 C C . PRO A 1 74 ? -10.006 -6.925 3.693 1.00 92.31 74 PRO A C 1
ATOM 623 O O . PRO A 1 74 ? -10.904 -6.149 4.011 1.00 92.31 74 PRO A O 1
ATOM 626 N N . LYS A 1 75 ? -10.015 -8.210 4.062 1.00 92.44 75 LYS A N 1
ATOM 627 C CA . LYS A 1 75 ? -11.030 -8.757 4.981 1.00 92.44 75 LYS A CA 1
ATOM 628 C C . LYS A 1 75 ? -10.890 -8.165 6.383 1.00 92.44 75 LYS A C 1
ATOM 630 O O . LYS A 1 75 ? -11.879 -7.774 6.991 1.00 92.44 75 LYS A O 1
ATOM 635 N N . THR A 1 76 ? -9.648 -8.062 6.850 1.00 91.56 76 THR A N 1
ATOM 636 C CA . THR A 1 76 ? -9.314 -7.617 8.201 1.00 91.56 76 THR A CA 1
ATOM 637 C C . THR A 1 76 ? -8.180 -6.600 8.133 1.00 91.56 76 THR A C 1
ATOM 639 O O . THR A 1 76 ? -7.192 -6.808 7.426 1.00 91.56 76 THR A O 1
ATOM 642 N N . LEU A 1 77 ? -8.320 -5.502 8.868 1.00 90.81 77 LEU A N 1
ATOM 643 C CA . LEU A 1 77 ? -7.311 -4.466 9.034 1.00 90.81 77 LEU A CA 1
ATOM 644 C C . LEU A 1 77 ? -6.885 -4.434 10.497 1.00 90.81 77 LEU A C 1
ATOM 646 O O . LEU A 1 77 ? -7.720 -4.253 11.379 1.00 90.81 77 LEU A O 1
ATOM 650 N N . VAL A 1 78 ? -5.589 -4.588 10.749 1.00 89.00 78 VAL A N 1
ATOM 651 C CA . VAL A 1 78 ? -5.024 -4.560 12.099 1.00 89.00 78 VAL A CA 1
ATOM 652 C C . VAL A 1 78 ? -4.259 -3.254 12.281 1.00 89.00 78 VAL A C 1
ATOM 654 O O . VAL A 1 78 ? -3.387 -2.942 11.472 1.00 89.00 78 VAL A O 1
ATOM 657 N N . SER A 1 79 ? -4.579 -2.484 13.320 1.00 88.00 79 SER A N 1
ATOM 658 C CA . SER A 1 79 ? -3.868 -1.241 13.647 1.00 88.00 79 SER A CA 1
ATOM 659 C C . SER A 1 79 ? -3.575 -1.130 15.137 1.00 88.00 79 SER A C 1
ATOM 661 O O . SER A 1 79 ? -4.172 -1.828 15.956 1.00 88.00 79 SER A O 1
ATOM 663 N N . ASP A 1 80 ? -2.700 -0.199 15.507 1.00 85.50 80 ASP A N 1
ATOM 664 C CA . ASP A 1 80 ? -2.593 0.244 16.894 1.00 85.50 80 ASP A CA 1
ATOM 665 C C . ASP A 1 80 ? -3.841 1.041 17.332 1.00 85.50 80 ASP A C 1
ATOM 667 O O . ASP A 1 80 ? -4.773 1.296 16.556 1.00 85.50 80 ASP A O 1
ATOM 671 N N . SER A 1 81 ? -3.867 1.421 18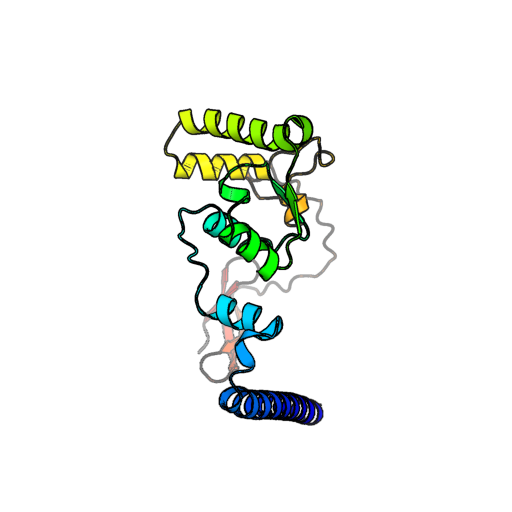.610 1.00 83.31 81 SER A N 1
ATOM 672 C CA . SER A 1 81 ? -4.932 2.242 19.200 1.00 83.31 81 SER A CA 1
ATOM 673 C C . SER A 1 81 ? -4.725 3.752 18.981 1.00 83.31 81 SER A C 1
ATOM 675 O O . SER A 1 81 ? -5.238 4.561 19.755 1.00 83.31 81 SER A O 1
ATOM 677 N N . GLY A 1 82 ? -3.984 4.153 17.940 1.00 82.19 82 GLY A N 1
ATOM 678 C CA . GLY A 1 82 ? -3.760 5.555 17.596 1.00 82.19 82 GLY A CA 1
ATOM 679 C C . GLY A 1 82 ? -5.056 6.304 17.260 1.00 82.19 82 GLY A C 1
ATOM 680 O O . GLY A 1 82 ? -5.999 5.740 16.702 1.00 82.19 82 GLY A O 1
ATOM 681 N N . THR A 1 83 ? -5.099 7.605 17.559 1.00 82.62 83 THR A N 1
ATOM 682 C CA . THR A 1 83 ? -6.299 8.459 17.410 1.00 82.62 83 THR A CA 1
ATOM 683 C C . THR A 1 83 ? -6.866 8.486 15.988 1.00 82.62 83 THR A C 1
ATOM 685 O O . THR A 1 83 ? -8.079 8.545 15.791 1.00 82.62 83 THR A O 1
ATOM 688 N N . GLN A 1 84 ? -6.001 8.364 14.981 1.00 84.81 84 GLN A N 1
ATOM 689 C CA . GLN A 1 84 ? -6.391 8.266 13.572 1.00 84.81 84 GLN A CA 1
ATOM 690 C C . GLN A 1 84 ? -7.242 7.022 13.260 1.00 84.81 84 GLN A C 1
ATOM 692 O O . GLN A 1 84 ? -8.129 7.087 12.410 1.00 84.81 84 GLN A O 1
ATOM 697 N N . PHE A 1 85 ? -7.020 5.918 13.980 1.00 85.19 85 PHE A N 1
ATOM 698 C CA . PHE A 1 85 ? -7.721 4.645 13.792 1.00 85.19 85 PHE A CA 1
ATOM 699 C C . PHE A 1 85 ? -8.905 4.462 14.751 1.00 85.19 85 PHE A C 1
ATOM 701 O O . PHE A 1 85 ? -9.712 3.557 14.566 1.00 85.19 85 PHE A O 1
ATOM 708 N N . THR A 1 86 ? -9.041 5.309 15.775 1.00 85.25 86 THR A N 1
ATOM 709 C CA . THR A 1 86 ? -10.178 5.283 16.716 1.00 85.25 86 THR A CA 1
ATOM 710 C C . THR A 1 86 ? -11.268 6.302 16.386 1.00 85.25 86 THR A C 1
ATOM 712 O O . THR A 1 86 ? -12.316 6.312 17.034 1.00 85.25 86 THR A O 1
ATOM 715 N N . SER A 1 87 ? -11.050 7.142 15.371 1.00 87.44 87 SER A N 1
ATOM 716 C CA . SER A 1 87 ? -12.020 8.148 14.941 1.00 87.44 87 SER A CA 1
ATOM 717 C C . SER A 1 87 ? -13.324 7.528 14.418 1.00 87.44 87 SER A C 1
ATOM 719 O O . SER A 1 87 ? -13.347 6.433 13.846 1.00 87.44 87 SER A O 1
ATOM 721 N N . VAL A 1 88 ? -14.432 8.256 14.593 1.00 87.38 88 VAL A N 1
ATOM 722 C CA . VAL A 1 88 ? -15.755 7.842 14.091 1.00 87.38 88 VAL A CA 1
ATOM 723 C C . VAL A 1 88 ? -15.728 7.675 12.572 1.00 87.38 88 VAL A C 1
ATOM 725 O O . VAL A 1 88 ? -16.221 6.673 12.060 1.00 87.38 88 VAL A O 1
ATOM 728 N N . ASP A 1 89 ? -15.073 8.602 11.872 1.00 87.00 89 ASP A N 1
ATOM 729 C CA . ASP A 1 89 ? -14.937 8.576 10.416 1.00 87.00 89 ASP A CA 1
ATOM 730 C C . ASP A 1 89 ? -14.196 7.313 9.937 1.00 87.00 89 ASP A C 1
ATOM 732 O O . ASP A 1 89 ? -14.578 6.708 8.936 1.00 87.00 89 ASP A O 1
ATOM 736 N N . PHE A 1 90 ? -13.173 6.860 10.674 1.00 87.50 90 PHE A N 1
ATOM 737 C CA . PHE A 1 90 ? -12.440 5.633 10.351 1.00 87.50 90 PHE A CA 1
ATOM 738 C C . PHE A 1 90 ? -13.282 4.371 10.570 1.00 87.50 90 PHE A C 1
ATOM 740 O O . PHE A 1 90 ? -13.263 3.445 9.753 1.00 87.50 90 PHE A O 1
ATOM 747 N N . LYS A 1 91 ? -14.067 4.346 11.652 1.00 88.19 91 LYS A N 1
ATOM 748 C CA . LYS A 1 91 ? -15.000 3.250 11.929 1.00 88.19 91 LYS A CA 1
ATOM 749 C C . LYS A 1 91 ? -16.069 3.146 10.839 1.00 88.19 91 LYS A C 1
ATOM 751 O O . LYS A 1 91 ? -16.325 2.048 10.347 1.00 88.19 91 LYS A O 1
ATOM 756 N N . GLU A 1 92 ? -16.656 4.271 10.432 1.00 88.62 92 GLU A N 1
ATOM 757 C CA . GLU A 1 92 ? -17.623 4.322 9.329 1.00 88.62 92 GLU A CA 1
ATOM 758 C C . GLU A 1 92 ? -16.989 3.878 8.003 1.00 88.62 92 GLU A C 1
ATOM 760 O O . GLU A 1 92 ? -17.583 3.081 7.276 1.00 88.62 92 GLU A O 1
ATOM 765 N N . PHE A 1 93 ? -15.760 4.317 7.712 1.00 88.81 93 PHE A N 1
ATOM 766 C CA . PHE A 1 93 ? -15.007 3.907 6.523 1.00 88.81 93 PHE A CA 1
ATOM 767 C C . PHE A 1 93 ? -14.828 2.383 6.433 1.00 88.81 93 PHE A C 1
ATOM 769 O O . PHE A 1 93 ? -15.077 1.805 5.370 1.00 88.81 93 PHE A O 1
ATOM 776 N N . CYS A 1 94 ? -14.447 1.730 7.539 1.00 90.25 94 CYS A N 1
ATOM 777 C CA . CYS A 1 94 ? -14.288 0.275 7.594 1.00 90.25 94 CYS A CA 1
ATOM 778 C C . CYS A 1 94 ? -15.633 -0.449 7.446 1.00 90.25 94 CYS A C 1
ATOM 780 O O . CYS A 1 94 ? -15.745 -1.388 6.659 1.00 90.25 94 CYS A O 1
ATOM 782 N N . GLN A 1 95 ? -16.679 0.025 8.134 1.00 88.94 95 GLN A N 1
ATOM 783 C CA . GLN A 1 95 ? -18.022 -0.560 8.060 1.00 88.94 95 GLN A CA 1
ATOM 784 C C . GLN A 1 95 ? -18.614 -0.491 6.647 1.00 88.94 95 GLN A C 1
ATOM 786 O O . GLN A 1 95 ? -19.147 -1.483 6.156 1.00 88.94 95 GLN A O 1
ATOM 791 N N . GLN A 1 96 ? -18.478 0.648 5.962 1.00 88.81 96 GLN A N 1
ATOM 792 C CA . GLN A 1 96 ? -18.966 0.824 4.588 1.00 88.81 96 GLN A CA 1
ATOM 793 C C . GLN A 1 96 ? -18.289 -0.123 3.590 1.00 88.81 96 GLN A C 1
ATOM 795 O O . GLN A 1 96 ? -18.905 -0.514 2.601 1.00 88.81 96 GLN A O 1
ATOM 800 N N . ARG A 1 97 ? -17.029 -0.492 3.844 1.00 88.06 97 ARG A N 1
ATOM 801 C CA . ARG A 1 97 ? -16.222 -1.369 2.981 1.00 88.06 97 ARG A CA 1
ATOM 802 C C . ARG A 1 97 ? -16.198 -2.825 3.453 1.00 88.06 97 ARG A C 1
ATOM 804 O O . ARG A 1 97 ? -15.485 -3.628 2.865 1.00 88.06 97 ARG A O 1
ATOM 811 N N . SER A 1 98 ? -16.991 -3.174 4.473 1.00 91.69 98 SER A N 1
ATOM 812 C CA . SER A 1 98 ? -17.019 -4.514 5.084 1.00 91.69 98 SER A CA 1
ATOM 813 C C . SER A 1 98 ? -15.638 -5.006 5.542 1.00 91.69 98 SER A C 1
ATOM 815 O O . SER A 1 98 ? -15.314 -6.183 5.409 1.00 91.69 98 SER A O 1
ATOM 817 N N . ILE A 1 99 ? -14.824 -4.090 6.074 1.00 92.69 99 ILE A N 1
ATOM 818 C CA . ILE A 1 99 ? -13.497 -4.377 6.623 1.00 92.69 99 ILE A CA 1
ATOM 819 C C . ILE A 1 99 ? -13.640 -4.595 8.130 1.00 92.69 99 ILE A C 1
ATOM 821 O O . ILE A 1 99 ? -14.121 -3.716 8.850 1.00 92.69 99 ILE A O 1
ATOM 825 N N . GLU A 1 100 ? -13.190 -5.745 8.621 1.00 92.88 100 GLU A N 1
ATOM 826 C CA . GLU A 1 100 ? -13.082 -6.008 10.052 1.00 92.88 100 GLU A CA 1
ATOM 827 C C . GLU A 1 100 ? -11.867 -5.266 10.621 1.00 92.88 100 GLU A C 1
ATOM 829 O O . GLU A 1 100 ? -10.723 -5.571 10.289 1.00 92.88 100 GLU A O 1
ATOM 834 N N . HIS A 1 101 ? -12.094 -4.267 11.473 1.00 92.38 101 HIS A N 1
ATOM 835 C CA . HIS A 1 101 ? -11.009 -3.506 12.090 1.00 92.38 101 HIS A CA 1
ATOM 836 C C . HIS A 1 101 ? -10.661 -4.063 13.473 1.00 92.38 101 HIS A C 1
ATOM 838 O O . HIS A 1 101 ? -11.451 -3.953 14.412 1.00 92.38 101 HIS A O 1
ATOM 844 N N . ILE A 1 102 ? -9.460 -4.629 13.598 1.00 89.19 102 ILE A N 1
ATOM 845 C CA . ILE A 1 102 ? -8.910 -5.157 14.848 1.00 89.19 102 ILE A CA 1
ATOM 846 C C . ILE A 1 102 ? -7.868 -4.175 15.381 1.00 89.19 102 ILE A C 1
ATOM 848 O O . ILE A 1 102 ? -6.943 -3.772 14.675 1.00 89.19 102 ILE A O 1
ATOM 852 N N . ARG A 1 103 ? -7.998 -3.805 16.655 1.00 87.12 103 ARG A N 1
ATOM 853 C CA . ARG A 1 103 ? -7.031 -2.941 17.336 1.00 87.12 103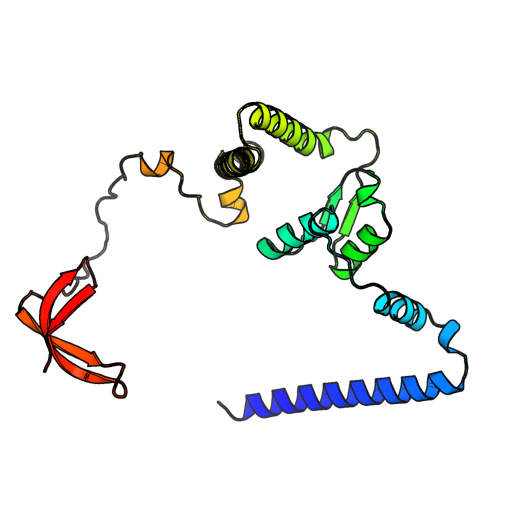 ARG A CA 1
ATOM 854 C C . ARG A 1 103 ? -6.130 -3.773 18.226 1.00 87.12 103 ARG A C 1
ATOM 856 O O . ARG A 1 103 ? -6.610 -4.554 19.043 1.00 87.12 103 ARG A O 1
ATOM 863 N N . ILE A 1 104 ? -4.831 -3.570 18.072 1.00 83.44 104 ILE A N 1
ATOM 864 C CA . ILE A 1 104 ? -3.821 -4.177 18.924 1.00 83.44 104 ILE A CA 1
ATOM 865 C C . ILE A 1 104 ? -3.918 -3.511 20.309 1.00 83.44 104 ILE A C 1
ATOM 867 O O . ILE A 1 104 ? -3.949 -2.273 20.386 1.00 83.44 104 ILE A O 1
ATOM 871 N N . PRO A 1 105 ? -3.994 -4.296 21.400 1.00 74.19 105 PRO A N 1
ATOM 872 C CA . PRO A 1 105 ? -3.985 -3.743 22.744 1.00 74.19 105 PRO A CA 1
ATOM 873 C C . PRO A 1 105 ? -2.651 -3.032 23.027 1.00 74.19 105 PRO A C 1
ATOM 875 O O . PRO A 1 105 ? -1.620 -3.378 22.437 1.00 74.19 105 PRO A O 1
ATOM 878 N N . PRO A 1 106 ? -2.638 -2.049 23.942 1.00 65.75 106 PRO A N 1
ATOM 879 C CA . PRO A 1 106 ? -1.389 -1.498 24.454 1.00 65.75 106 PRO A CA 1
ATOM 880 C C . PRO A 1 106 ? -0.499 -2.645 24.965 1.00 65.75 106 PRO A C 1
ATOM 882 O O . PRO A 1 106 ? -1.016 -3.594 25.549 1.00 65.75 106 PRO A O 1
ATOM 885 N N . TYR A 1 107 ? 0.817 -2.560 24.750 1.00 61.03 107 TYR A N 1
ATOM 886 C CA . TYR A 1 107 ? 1.816 -3.564 25.168 1.00 61.03 107 TYR A CA 1
ATOM 887 C C . TYR A 1 107 ? 1.905 -4.864 24.345 1.00 61.03 107 TYR A C 1
ATOM 889 O O . TYR A 1 107 ? 2.401 -5.868 24.848 1.00 61.03 107 TYR A O 1
ATOM 897 N N . HIS A 1 108 ? 1.537 -4.851 23.058 1.00 63.50 108 HIS A N 1
ATOM 898 C CA . HIS A 1 108 ? 1.820 -5.972 22.144 1.00 63.50 108 HIS A CA 1
ATOM 899 C C . HIS A 1 108 ? 2.872 -5.614 21.065 1.00 63.50 108 HIS A C 1
ATOM 901 O O . HIS A 1 108 ? 2.553 -5.533 19.868 1.00 63.50 108 HIS A O 1
ATOM 907 N N . PRO A 1 109 ? 4.148 -5.404 21.458 1.00 61.12 109 PRO A N 1
ATOM 908 C CA . PRO A 1 109 ? 5.211 -4.931 20.565 1.00 61.12 109 PRO A CA 1
ATOM 909 C C . PRO A 1 109 ? 5.500 -5.899 19.416 1.00 61.12 109 PRO A C 1
ATOM 911 O O . PRO A 1 109 ? 5.976 -5.486 18.367 1.00 61.12 109 PRO A O 1
ATOM 914 N N . GLN A 1 110 ? 5.167 -7.184 19.554 1.00 68.38 110 GLN A N 1
ATOM 915 C CA . GLN A 1 110 ? 5.404 -8.164 18.497 1.00 68.38 110 GLN A CA 1
ATOM 916 C C . GLN A 1 110 ? 4.520 -7.929 17.260 1.00 68.38 110 GLN A C 1
ATOM 918 O O . GLN A 1 110 ? 4.990 -8.117 16.138 1.00 68.38 110 GLN A O 1
ATOM 923 N N . SER A 1 111 ? 3.277 -7.463 17.448 1.00 65.81 111 SER A N 1
ATOM 924 C CA . SER A 1 111 ? 2.341 -7.223 16.334 1.00 65.81 111 SER A CA 1
ATOM 925 C C . SER A 1 111 ? 2.629 -5.916 15.604 1.00 65.81 111 SER A C 1
ATOM 927 O O . SER A 1 111 ? 2.507 -5.864 14.384 1.00 65.81 111 SER A O 1
ATOM 929 N N . ASN A 1 112 ? 3.044 -4.870 16.326 1.00 73.44 112 ASN A N 1
ATOM 930 C CA . ASN A 1 112 ? 3.389 -3.583 15.712 1.00 73.44 112 ASN A CA 1
ATOM 931 C C . ASN A 1 112 ? 4.869 -3.479 15.314 1.00 73.44 112 ASN A C 1
ATOM 933 O O . ASN A 1 112 ? 5.243 -2.667 14.473 1.00 73.44 112 ASN A O 1
ATOM 937 N N . GLY A 1 113 ? 5.726 -4.330 15.877 1.00 78.19 113 GLY A N 1
ATOM 938 C CA . GLY A 1 113 ? 7.173 -4.233 15.726 1.00 78.19 113 GLY A CA 1
ATOM 939 C C . GLY A 1 113 ? 7.666 -4.443 14.297 1.00 78.19 113 GLY A C 1
ATOM 940 O O . GLY A 1 113 ? 8.779 -4.040 13.974 1.00 78.19 113 GLY A O 1
ATOM 941 N N . GLN A 1 114 ? 6.879 -5.071 13.416 1.00 77.56 114 GLN A N 1
ATOM 942 C CA . GLN A 1 114 ? 7.208 -5.120 11.987 1.00 77.56 114 GLN A CA 1
ATOM 943 C C . GLN A 1 114 ? 6.977 -3.762 11.315 1.00 77.56 114 GLN A C 1
ATOM 945 O O . GLN A 1 114 ? 7.876 -3.267 10.640 1.00 77.56 114 GLN A O 1
ATOM 950 N N . ALA A 1 115 ? 5.833 -3.124 11.571 1.00 80.06 115 ALA A N 1
ATOM 951 C CA . ALA A 1 115 ? 5.534 -1.788 11.062 1.00 80.06 115 ALA A CA 1
ATOM 952 C C . ALA A 1 115 ? 6.513 -0.733 11.612 1.00 80.06 115 ALA A C 1
ATOM 954 O O . ALA A 1 115 ? 6.969 0.142 10.876 1.00 80.06 115 ALA A O 1
ATOM 955 N N . GLU A 1 116 ? 6.897 -0.839 12.887 1.00 83.06 116 GLU A N 1
ATOM 956 C CA . GLU A 1 116 ? 7.887 0.051 13.506 1.00 83.06 116 GLU A CA 1
ATOM 957 C C . GLU A 1 116 ? 9.279 -0.103 12.884 1.00 83.06 116 GLU A C 1
ATOM 959 O O . GLU A 1 116 ? 9.897 0.902 12.524 1.00 83.06 116 GLU A O 1
ATOM 964 N N . ARG A 1 117 ? 9.738 -1.344 12.671 1.00 84.12 117 ARG A N 1
ATOM 965 C CA . ARG A 1 117 ? 11.007 -1.621 11.980 1.00 84.12 117 ARG A CA 1
ATOM 966 C C . ARG A 1 117 ? 11.012 -1.081 10.554 1.00 84.12 117 ARG A C 1
ATOM 968 O O . ARG A 1 117 ? 12.002 -0.493 10.124 1.00 84.12 117 ARG A O 1
ATOM 975 N N . GLU A 1 118 ? 9.913 -1.240 9.819 1.00 82.56 118 GLU A N 1
ATOM 976 C CA . GLU A 1 118 ? 9.791 -0.687 8.467 1.00 82.56 118 GLU A CA 1
ATOM 977 C C . GLU A 1 118 ? 9.807 0.845 8.468 1.00 82.56 118 GLU A C 1
ATOM 979 O O . GLU A 1 118 ? 10.473 1.457 7.630 1.00 82.56 118 GLU A O 1
ATOM 984 N N . ARG A 1 119 ? 9.140 1.478 9.440 1.00 84.00 119 ARG A N 1
ATOM 985 C CA . ARG A 1 119 ? 9.175 2.934 9.624 1.00 84.00 119 ARG A CA 1
ATOM 986 C C . ARG A 1 119 ? 10.588 3.432 9.918 1.00 84.00 119 ARG A C 1
ATOM 988 O O . ARG A 1 119 ? 10.984 4.470 9.391 1.00 84.00 119 ARG A O 1
ATOM 995 N N . GLU A 1 120 ? 11.337 2.737 10.763 1.00 85.12 120 GLU A N 1
ATOM 996 C CA . GLU A 1 120 ? 12.719 3.097 11.083 1.00 85.12 120 GLU A CA 1
ATOM 997 C C . GLU A 1 120 ? 13.647 2.922 9.872 1.00 85.12 120 GLU A C 1
ATOM 999 O O . GLU A 1 120 ? 14.401 3.837 9.535 1.00 85.12 120 GLU A O 1
ATOM 1004 N N . ALA A 1 121 ? 13.516 1.812 9.140 1.00 84.69 121 ALA A N 1
ATOM 1005 C CA . ALA A 1 121 ? 14.238 1.593 7.888 1.00 84.69 121 ALA A CA 1
ATOM 1006 C C . ALA A 1 121 ? 13.927 2.682 6.847 1.00 84.69 121 ALA A C 1
ATOM 1008 O O . ALA A 1 121 ? 14.825 3.162 6.154 1.00 84.69 121 ALA A O 1
ATOM 1009 N N . TYR A 1 122 ? 12.665 3.111 6.766 1.00 84.12 122 TYR A N 1
ATOM 1010 C CA . TYR A 1 122 ? 12.253 4.210 5.900 1.00 84.12 122 TYR A CA 1
ATOM 1011 C C . TYR A 1 122 ? 12.871 5.547 6.326 1.00 84.12 122 TYR A C 1
ATOM 1013 O O . TYR A 1 122 ? 13.417 6.262 5.487 1.00 84.12 122 TYR A O 1
ATOM 1021 N N . LYS A 1 123 ? 12.856 5.872 7.625 1.00 84.69 123 LYS A N 1
ATOM 1022 C CA . LYS A 1 123 ? 13.510 7.080 8.154 1.00 84.69 123 LYS A CA 1
ATOM 1023 C C . LYS A 1 123 ? 14.996 7.120 7.812 1.00 84.69 123 LYS A C 1
ATOM 1025 O O . LYS A 1 123 ? 15.484 8.165 7.392 1.00 84.69 123 LYS A O 1
ATOM 1030 N N . LYS A 1 124 ? 15.688 5.986 7.942 1.00 83.75 124 LYS A N 1
ATOM 1031 C CA . LYS A 1 124 ? 17.098 5.870 7.560 1.00 83.75 124 LYS A CA 1
ATOM 1032 C C . LYS A 1 124 ? 17.302 6.147 6.067 1.00 83.75 124 LYS A C 1
ATOM 1034 O O . LYS A 1 124 ? 18.235 6.852 5.713 1.00 83.75 124 LYS A O 1
ATOM 1039 N N . ALA A 1 125 ? 16.404 5.659 5.209 1.00 79.00 125 ALA A N 1
ATOM 1040 C CA . ALA A 1 125 ? 16.477 5.897 3.768 1.00 79.00 125 ALA A CA 1
ATOM 1041 C C . ALA A 1 125 ? 16.233 7.370 3.379 1.00 79.00 125 ALA A C 1
ATOM 1043 O O . ALA A 1 125 ? 16.863 7.859 2.446 1.00 79.00 125 ALA A O 1
ATOM 1044 N N . ILE A 1 126 ? 15.339 8.086 4.079 1.00 78.69 126 ILE A N 1
ATOM 1045 C CA . ILE A 1 126 ? 15.017 9.504 3.805 1.00 78.69 126 ILE A CA 1
ATOM 1046 C C . ILE A 1 126 ? 16.217 10.433 3.979 1.00 78.69 126 ILE A C 1
ATOM 1048 O O . ILE A 1 126 ? 16.314 11.412 3.241 1.00 78.69 126 ILE A O 1
ATOM 1052 N N . GLY A 1 127 ? 17.122 10.137 4.917 1.00 70.44 127 GLY A N 1
ATOM 1053 C CA . GLY A 1 127 ? 18.275 10.995 5.213 1.00 70.44 127 GLY A CA 1
ATOM 1054 C C . GLY A 1 127 ? 19.190 11.280 4.013 1.00 70.44 127 GLY A C 1
ATOM 1055 O O . GLY A 1 127 ? 20.007 12.189 4.084 1.00 70.44 127 GLY A O 1
ATOM 1056 N N . GLU A 1 128 ? 19.036 10.545 2.907 1.00 62.25 128 GLU A N 1
ATOM 1057 C CA . GLU A 1 128 ? 19.951 10.536 1.764 1.00 62.25 128 GLU A CA 1
ATOM 1058 C C . GLU A 1 128 ? 19.408 11.237 0.492 1.00 62.25 128 GLU A C 1
ATOM 1060 O O . GLU A 1 128 ? 20.088 11.227 -0.534 1.00 62.25 128 GLU A O 1
ATOM 1065 N N . GLY A 1 129 ? 18.215 11.866 0.486 1.00 66.69 129 GLY A N 1
ATOM 1066 C CA . GLY A 1 129 ? 17.772 12.605 -0.714 1.00 66.69 129 GLY A CA 1
ATOM 1067 C C . GLY A 1 129 ? 16.338 13.151 -0.762 1.00 66.69 129 GLY A C 1
ATOM 1068 O O . GLY A 1 129 ? 15.628 13.245 0.234 1.00 66.69 129 GLY A O 1
ATOM 1069 N N . THR A 1 130 ? 15.886 13.531 -1.969 1.00 76.81 130 THR A N 1
ATOM 1070 C CA . THR A 1 130 ? 14.534 14.071 -2.207 1.00 76.81 130 THR A CA 1
ATOM 1071 C C . THR A 1 130 ? 13.453 13.027 -1.901 1.00 76.81 130 THR A C 1
ATOM 1073 O O . THR A 1 130 ? 13.380 11.990 -2.568 1.00 76.81 130 THR A O 1
ATOM 1076 N N . MET A 1 131 ? 12.562 13.353 -0.957 1.00 75.56 131 MET A N 1
ATOM 1077 C CA . MET A 1 131 ? 11.529 12.474 -0.384 1.00 75.56 131 MET A CA 1
ATOM 1078 C C . MET A 1 131 ? 10.819 11.566 -1.406 1.00 75.56 131 MET A C 1
ATOM 1080 O O . MET A 1 131 ? 10.728 10.357 -1.209 1.00 75.56 131 MET A O 1
ATOM 1084 N N . GLY A 1 132 ? 10.353 12.121 -2.533 1.00 80.75 132 GLY A N 1
ATOM 1085 C CA . GLY A 1 132 ? 9.605 11.360 -3.540 1.00 80.75 132 GLY A CA 1
ATOM 1086 C C . GLY A 1 132 ? 10.422 10.262 -4.233 1.00 80.75 132 GLY A C 1
ATOM 1087 O O . GLY A 1 132 ? 9.950 9.133 -4.365 1.00 80.75 132 GLY A O 1
ATOM 1088 N N . LYS A 1 133 ? 11.663 10.563 -4.638 1.00 81.62 133 LYS A N 1
ATOM 1089 C CA . LYS A 1 133 ? 12.552 9.588 -5.299 1.00 81.62 133 LYS A CA 1
ATOM 1090 C C . LYS A 1 133 ? 13.036 8.530 -4.314 1.00 81.62 133 LYS A C 1
ATOM 1092 O O . LYS A 1 133 ? 13.082 7.348 -4.651 1.00 81.62 133 LYS A O 1
ATOM 1097 N N . VAL A 1 134 ? 13.355 8.947 -3.089 1.00 85.06 134 VAL A N 1
ATOM 1098 C CA . VAL A 1 134 ? 13.775 8.033 -2.024 1.00 85.06 134 VAL A CA 1
ATOM 1099 C C . VAL A 1 134 ? 12.663 7.044 -1.696 1.00 85.06 134 VAL A C 1
ATOM 1101 O O . VAL A 1 134 ? 12.916 5.843 -1.676 1.00 85.06 134 VAL A O 1
ATOM 1104 N N . LEU A 1 135 ? 11.427 7.516 -1.517 1.00 85.44 135 LEU A N 1
ATOM 1105 C CA . LEU A 1 135 ? 10.285 6.652 -1.232 1.00 85.44 135 LEU A CA 1
ATOM 1106 C C . LEU A 1 135 ? 10.040 5.641 -2.358 1.00 85.44 135 LEU A C 1
ATOM 1108 O O . LEU A 1 135 ? 9.862 4.456 -2.087 1.00 85.44 135 LEU A O 1
ATOM 1112 N N . GLN A 1 136 ? 10.065 6.076 -3.619 1.00 87.06 136 GLN A N 1
ATOM 1113 C CA . GLN A 1 136 ? 9.882 5.177 -4.765 1.00 87.06 136 GLN A CA 1
ATOM 1114 C C . GLN A 1 136 ? 10.955 4.083 -4.808 1.00 87.06 136 GLN A C 1
ATOM 1116 O O . GLN A 1 136 ? 10.630 2.902 -4.948 1.00 87.06 136 GLN A O 1
ATOM 1121 N N . ASN A 1 137 ? 12.222 4.461 -4.624 1.00 86.31 137 ASN A N 1
ATOM 1122 C CA . ASN A 1 137 ? 13.340 3.522 -4.602 1.00 86.31 137 ASN A CA 1
ATOM 1123 C C . ASN A 1 137 ? 13.279 2.581 -3.394 1.00 86.31 137 ASN A C 1
ATOM 1125 O O . ASN A 1 137 ? 13.519 1.382 -3.536 1.00 86.31 137 ASN A O 1
ATOM 1129 N N . PHE A 1 138 ? 12.926 3.100 -2.218 1.00 88.00 138 PHE A N 1
ATOM 1130 C CA . PHE A 1 138 ? 12.750 2.311 -1.004 1.00 88.00 138 PHE A CA 1
ATOM 1131 C C . PHE A 1 138 ? 11.643 1.269 -1.181 1.00 88.00 138 PHE A C 1
ATOM 1133 O O . PHE A 1 138 ? 11.879 0.082 -0.965 1.00 88.00 138 PHE A O 1
ATOM 1140 N N . LEU A 1 139 ? 10.464 1.681 -1.657 1.00 88.94 139 LEU A N 1
ATOM 1141 C CA . LEU A 1 139 ? 9.344 0.774 -1.909 1.00 88.94 139 LEU A CA 1
ATOM 1142 C C . LEU A 1 139 ? 9.687 -0.278 -2.964 1.00 88.94 139 LEU A C 1
ATOM 1144 O O . LEU A 1 139 ? 9.308 -1.437 -2.802 1.00 88.94 139 LEU A O 1
ATOM 1148 N N . LEU A 1 140 ? 10.403 0.096 -4.030 1.00 88.25 140 LEU A N 1
ATOM 1149 C CA . LEU A 1 140 ? 10.861 -0.859 -5.037 1.00 88.25 140 LEU A CA 1
ATOM 1150 C C . LEU A 1 140 ? 11.768 -1.921 -4.406 1.00 88.25 140 LEU A C 1
ATOM 1152 O O . LEU A 1 140 ? 11.501 -3.107 -4.581 1.00 88.25 140 LEU A O 1
ATOM 1156 N N . ARG A 1 141 ? 12.772 -1.501 -3.623 1.00 87.12 141 ARG A N 1
ATOM 1157 C CA . ARG A 1 141 ? 13.696 -2.403 -2.916 1.00 87.12 141 ARG A CA 1
ATOM 1158 C C . ARG A 1 141 ? 12.956 -3.339 -1.971 1.00 87.12 141 ARG A C 1
ATOM 1160 O O . ARG A 1 141 ? 13.166 -4.543 -2.051 1.00 87.12 141 ARG A O 1
ATOM 1167 N N . GLN A 1 142 ? 12.066 -2.822 -1.127 1.00 86.50 142 GLN A N 1
ATOM 1168 C CA . GLN A 1 142 ? 11.296 -3.651 -0.193 1.00 86.50 142 GLN A CA 1
ATOM 1169 C C . GLN A 1 142 ? 10.457 -4.701 -0.928 1.00 86.50 142 GLN A C 1
ATOM 1171 O O . GLN A 1 142 ? 10.484 -5.885 -0.604 1.00 86.50 142 GLN A O 1
ATOM 1176 N N . ARG A 1 143 ? 9.769 -4.294 -1.998 1.00 88.50 143 ARG A N 1
ATOM 1177 C CA . ARG A 1 143 ? 8.944 -5.187 -2.820 1.00 88.50 143 ARG A CA 1
ATOM 1178 C C . ARG A 1 143 ? 9.760 -6.243 -3.572 1.00 88.50 143 ARG A C 1
ATOM 1180 O O . ARG A 1 143 ? 9.226 -7.319 -3.843 1.00 88.50 143 ARG A O 1
ATOM 1187 N N . SER A 1 144 ? 11.018 -5.947 -3.907 1.00 86.50 144 SER A N 1
ATOM 1188 C CA . SER A 1 144 ? 11.934 -6.820 -4.653 1.00 86.50 144 SER A CA 1
ATOM 1189 C C . SER A 1 144 ? 13.041 -7.455 -3.803 1.00 86.50 144 SER A C 1
ATOM 1191 O O . SER A 1 144 ? 13.998 -7.973 -4.373 1.00 86.50 144 SER A O 1
ATOM 1193 N N . THR A 1 145 ? 12.939 -7.445 -2.471 1.00 85.44 145 THR A N 1
ATOM 1194 C CA . THR A 1 145 ? 13.886 -8.126 -1.568 1.00 85.44 145 THR A CA 1
ATOM 1195 C C . THR A 1 145 ? 13.225 -9.379 -0.991 1.00 85.44 145 THR A C 1
ATOM 1197 O O . THR A 1 145 ? 12.069 -9.309 -0.572 1.00 85.44 145 THR A O 1
ATOM 1200 N N . PRO A 1 146 ? 13.895 -10.545 -0.991 1.00 83.06 146 PRO A N 1
ATOM 1201 C CA . PRO A 1 146 ? 13.320 -11.756 -0.422 1.00 83.06 146 PRO A CA 1
ATOM 1202 C C . PRO A 1 146 ? 13.194 -11.607 1.098 1.00 83.06 146 PRO A C 1
ATOM 1204 O O . PRO A 1 146 ? 14.166 -11.268 1.771 1.00 83.06 146 PRO A O 1
ATOM 1207 N N . HIS A 1 147 ? 12.005 -11.880 1.643 1.00 81.38 147 HIS A N 1
ATOM 1208 C CA . HIS A 1 147 ? 11.747 -11.774 3.082 1.00 81.38 147 HIS A CA 1
ATOM 1209 C C . HIS A 1 147 ? 11.702 -13.152 3.740 1.00 81.38 147 HIS A C 1
ATOM 1211 O O . HIS A 1 147 ? 11.023 -14.063 3.256 1.00 81.38 147 HIS A O 1
ATOM 1217 N N . SER A 1 148 ? 12.397 -13.316 4.866 1.00 79.69 148 SER A N 1
ATOM 1218 C CA . SER A 1 148 ? 12.452 -14.589 5.598 1.00 79.69 148 SER A CA 1
ATOM 1219 C C . SER A 1 148 ? 11.076 -15.016 6.114 1.00 79.69 148 SER A C 1
ATOM 1221 O O . SER A 1 148 ? 10.742 -16.196 6.030 1.00 79.69 148 SER A O 1
ATOM 1223 N N . GLY A 1 149 ? 10.243 -14.060 6.540 1.00 77.56 149 GLY A N 1
ATOM 1224 C CA . GLY A 1 149 ? 8.890 -14.319 7.045 1.00 77.56 149 GLY A CA 1
ATOM 1225 C C . GLY A 1 149 ? 7.907 -14.866 6.003 1.00 77.56 149 GLY A C 1
ATOM 1226 O O . GLY A 1 149 ? 6.879 -15.416 6.376 1.00 77.56 149 GLY A O 1
ATOM 1227 N N . ILE A 1 150 ? 8.222 -14.760 4.706 1.00 79.75 150 ILE A N 1
ATOM 1228 C CA . ILE A 1 150 ? 7.372 -15.246 3.603 1.00 79.75 150 ILE A CA 1
ATOM 1229 C C . ILE A 1 150 ? 8.102 -16.343 2.806 1.00 79.75 150 ILE A C 1
ATOM 1231 O O . ILE A 1 150 ? 7.986 -16.454 1.585 1.00 79.75 150 ILE A O 1
ATOM 1235 N N . GLY A 1 151 ? 8.926 -17.143 3.490 1.00 83.25 151 GLY A N 1
ATOM 1236 C CA . GLY A 1 151 ? 9.627 -18.278 2.885 1.00 83.25 151 GLY A CA 1
ATOM 1237 C C . GLY A 1 151 ? 10.665 -17.873 1.834 1.00 83.25 151 GLY A C 1
ATOM 1238 O O . GLY A 1 151 ? 10.801 -18.552 0.819 1.00 83.25 151 GLY A O 1
ATOM 1239 N N . LYS A 1 152 ? 11.371 -16.751 2.048 1.00 81.81 152 LYS A N 1
ATOM 1240 C CA . LYS A 1 152 ? 12.365 -16.175 1.117 1.00 81.81 152 LYS A CA 1
ATOM 1241 C C . LYS A 1 152 ? 11.786 -15.781 -0.251 1.00 81.81 152 LYS A C 1
ATOM 1243 O O . LYS A 1 152 ? 12.533 -15.628 -1.216 1.00 81.81 152 LYS A O 1
ATOM 1248 N N . LYS A 1 153 ? 10.467 -15.586 -0.344 1.00 84.56 153 LYS A N 1
ATOM 1249 C CA . LYS A 1 153 ? 9.814 -15.008 -1.525 1.00 84.56 153 LYS A CA 1
ATOM 1250 C C . LYS A 1 153 ? 9.846 -13.484 -1.472 1.00 84.56 153 LYS A C 1
ATOM 1252 O O . LYS A 1 153 ? 9.969 -12.879 -0.406 1.00 84.56 153 LYS A O 1
ATOM 1257 N N . PHE A 1 154 ? 9.715 -12.865 -2.640 1.00 87.06 154 PHE A N 1
ATOM 1258 C CA . PHE A 1 154 ? 9.594 -11.415 -2.754 1.00 87.06 154 PHE A CA 1
ATOM 1259 C C . PHE A 1 154 ? 8.166 -10.980 -2.385 1.00 87.06 154 PHE A C 1
ATOM 1261 O O . PHE A 1 154 ? 7.216 -11.585 -2.892 1.00 87.06 154 PHE A O 1
ATOM 1268 N N . PRO A 1 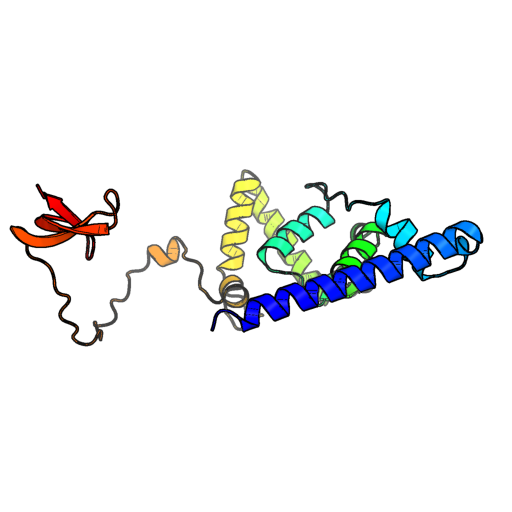155 ? 7.967 -9.916 -1.585 1.00 86.69 155 PRO A N 1
ATOM 1269 C CA . PRO A 1 155 ? 6.629 -9.420 -1.258 1.00 86.69 155 PRO A CA 1
ATOM 1270 C C . PRO A 1 155 ? 5.781 -9.121 -2.499 1.00 86.69 155 PRO A C 1
ATOM 1272 O O . PRO A 1 155 ? 4.600 -9.459 -2.546 1.00 86.69 155 PRO A O 1
ATOM 1275 N N . ALA A 1 156 ? 6.391 -8.563 -3.550 1.00 87.06 156 ALA A N 1
ATOM 1276 C CA . ALA A 1 156 ? 5.708 -8.338 -4.820 1.00 87.06 156 ALA A CA 1
ATOM 1277 C C . ALA A 1 156 ? 5.292 -9.624 -5.541 1.00 87.06 156 ALA A C 1
ATOM 1279 O O . ALA A 1 156 ? 4.255 -9.634 -6.198 1.00 87.06 156 ALA A O 1
ATOM 1280 N N . GLU A 1 157 ? 6.081 -10.693 -5.433 1.00 87.94 157 GLU A N 1
ATOM 1281 C CA . GLU A 1 157 ? 5.751 -11.980 -6.049 1.00 87.94 157 GLU A CA 1
ATOM 1282 C C . GLU A 1 157 ? 4.548 -12.613 -5.361 1.00 87.94 157 GLU A C 1
ATOM 1284 O O . GLU A 1 157 ? 3.657 -13.125 -6.027 1.00 87.94 157 GLU A O 1
ATOM 1289 N N . VAL A 1 158 ? 4.489 -12.520 -4.036 1.00 87.62 158 VAL A N 1
ATOM 1290 C CA . VAL A 1 158 ? 3.376 -13.056 -3.249 1.00 87.62 158 VAL A CA 1
ATOM 1291 C C . VAL A 1 158 ? 2.104 -12.243 -3.482 1.00 87.62 158 VAL A C 1
ATOM 1293 O O . VAL A 1 158 ? 1.031 -12.818 -3.621 1.00 87.62 158 VAL A O 1
ATOM 1296 N N . LEU A 1 159 ? 2.226 -10.917 -3.582 1.00 85.81 159 LEU A N 1
ATOM 1297 C CA . LEU A 1 159 ? 1.084 -10.024 -3.775 1.00 85.81 159 LEU A CA 1
ATOM 1298 C C . LEU A 1 159 ? 0.552 -10.012 -5.218 1.00 85.81 159 LEU A C 1
ATOM 1300 O O . LEU A 1 159 ? -0.654 -9.936 -5.421 1.00 85.81 159 LEU A O 1
ATOM 1304 N N . MET A 1 160 ? 1.433 -10.040 -6.225 1.00 84.75 160 MET A N 1
ATOM 1305 C CA . MET A 1 160 ? 1.065 -9.865 -7.642 1.00 84.75 160 MET A CA 1
ATOM 1306 C C . MET A 1 160 ? 1.254 -11.126 -8.495 1.00 84.75 160 MET A C 1
ATOM 1308 O O . MET A 1 160 ? 1.004 -11.082 -9.698 1.00 84.75 160 MET A O 1
ATOM 1312 N N . GLY A 1 161 ? 1.758 -12.226 -7.931 1.00 84.88 161 GLY A N 1
ATOM 1313 C CA . GLY A 1 161 ? 2.030 -13.469 -8.664 1.00 84.88 161 GLY A CA 1
ATOM 1314 C C . GLY A 1 161 ? 3.180 -13.378 -9.675 1.00 84.88 161 GLY A C 1
ATOM 1315 O O . GLY A 1 161 ? 3.346 -14.275 -10.498 1.00 84.88 161 GLY A O 1
ATOM 1316 N N . ARG A 1 162 ? 3.974 -12.297 -9.660 1.00 84.81 162 ARG A N 1
ATOM 1317 C CA . ARG A 1 162 ? 5.082 -12.075 -10.604 1.00 84.81 162 ARG A CA 1
ATOM 1318 C C . ARG A 1 162 ? 6.277 -11.406 -9.940 1.00 84.81 162 ARG A C 1
ATOM 1320 O O . ARG A 1 162 ? 6.118 -10.557 -9.065 1.00 84.81 162 ARG A O 1
ATOM 1327 N N . LYS A 1 163 ? 7.478 -11.717 -10.425 1.00 84.81 163 LYS A N 1
ATOM 1328 C CA . LYS A 1 163 ? 8.701 -11.014 -10.018 1.00 84.81 163 LYS A CA 1
ATOM 1329 C C . LYS A 1 163 ? 8.774 -9.642 -10.686 1.00 84.81 163 LYS A C 1
ATOM 1331 O O . LYS A 1 163 ? 8.425 -9.482 -11.859 1.00 84.81 163 LYS A O 1
ATOM 1336 N N . LEU A 1 164 ? 9.175 -8.632 -9.915 1.00 85.81 164 LEU A N 1
ATOM 1337 C CA . LEU A 1 164 ? 9.400 -7.289 -10.439 1.00 85.81 164 LEU A CA 1
ATOM 1338 C C . LEU A 1 164 ? 10.742 -7.244 -11.154 1.00 85.81 164 LEU A C 1
ATOM 1340 O O . LEU A 1 164 ? 11.760 -7.573 -10.555 1.00 85.81 164 LEU A O 1
ATOM 1344 N N . ARG A 1 165 ? 10.730 -6.761 -12.398 1.00 83.50 165 ARG A N 1
ATOM 1345 C CA . ARG A 1 165 ? 11.951 -6.556 -13.170 1.00 83.50 165 ARG A CA 1
ATOM 1346 C C . ARG A 1 165 ? 12.767 -5.424 -12.555 1.00 83.50 165 ARG A C 1
ATOM 1348 O O . ARG A 1 165 ? 12.329 -4.275 -12.564 1.00 83.50 165 ARG A O 1
ATOM 1355 N N . THR A 1 166 ? 13.955 -5.747 -12.057 1.00 85.44 166 THR A N 1
ATOM 1356 C CA . THR A 1 166 ? 14.905 -4.761 -11.517 1.00 85.44 166 THR A CA 1
ATOM 1357 C C . THR A 1 166 ? 16.064 -4.507 -12.484 1.00 85.44 166 THR A C 1
ATOM 1359 O O . THR A 1 166 ? 16.285 -5.255 -13.443 1.00 85.44 166 THR A O 1
ATOM 1362 N N . VAL A 1 167 ? 16.821 -3.432 -12.240 1.00 81.88 167 VAL A N 1
ATOM 1363 C CA . VAL A 1 167 ? 18.055 -3.142 -12.989 1.00 81.88 167 VAL A CA 1
ATOM 1364 C C . VAL A 1 167 ? 19.051 -4.289 -12.819 1.00 81.88 167 VAL A C 1
ATOM 1366 O O . VAL A 1 167 ? 19.570 -4.785 -13.813 1.00 81.88 167 VAL A O 1
ATOM 1369 N N . HIS A 1 168 ? 19.227 -4.780 -11.588 1.00 75.75 168 HIS A N 1
ATOM 1370 C CA . HIS A 1 168 ? 20.114 -5.906 -11.303 1.00 75.75 168 HIS A CA 1
ATOM 1371 C C . HIS A 1 168 ? 19.721 -7.163 -12.092 1.00 75.75 168 HIS A C 1
ATOM 1373 O O . HIS A 1 168 ? 20.573 -7.774 -12.725 1.00 75.75 168 HIS A O 1
ATOM 1379 N N . GLU A 1 169 ? 18.430 -7.497 -12.149 1.00 76.62 169 GLU A N 1
ATOM 1380 C CA . GLU A 1 169 ? 17.941 -8.634 -12.939 1.00 76.62 169 GLU A CA 1
ATOM 1381 C C . GLU A 1 169 ? 18.165 -8.448 -14.446 1.00 76.62 169 GLU A C 1
ATOM 1383 O O . GLU A 1 169 ? 18.422 -9.408 -15.165 1.00 76.62 169 GLU A O 1
ATOM 1388 N N . THR A 1 170 ? 18.101 -7.208 -14.932 1.00 79.00 170 THR A N 1
ATOM 1389 C CA . THR A 1 170 ? 18.368 -6.891 -16.342 1.00 79.00 170 THR A CA 1
ATOM 1390 C C . THR A 1 170 ? 19.860 -6.966 -16.681 1.00 79.00 170 THR A C 1
ATOM 1392 O O . THR A 1 170 ? 20.196 -7.253 -17.826 1.00 79.00 170 THR A O 1
ATOM 1395 N N . MET A 1 171 ? 20.738 -6.721 -15.705 1.00 81.06 171 MET A N 1
ATOM 1396 C CA . MET A 1 171 ? 22.194 -6.812 -15.854 1.00 81.06 171 MET A CA 1
ATOM 1397 C C . MET A 1 171 ? 22.709 -8.255 -15.827 1.00 81.06 171 MET A C 1
ATOM 1399 O O . MET A 1 171 ? 23.812 -8.513 -16.302 1.00 81.06 171 MET A O 1
ATOM 1403 N N . LEU A 1 172 ? 21.934 -9.201 -15.288 1.00 77.44 172 LEU A N 1
ATOM 1404 C CA . LEU A 1 172 ? 22.314 -10.609 -15.313 1.00 77.44 172 LEU A CA 1
ATOM 1405 C C . LEU A 1 172 ? 22.224 -11.150 -16.750 1.00 77.44 172 LEU A C 1
ATOM 1407 O O . LEU A 1 172 ? 21.215 -10.923 -17.430 1.00 77.44 172 LEU A O 1
ATOM 1411 N N . PRO A 1 173 ? 23.235 -11.901 -17.225 1.00 73.81 173 PRO A N 1
ATOM 1412 C CA . PRO A 1 173 ? 23.155 -12.549 -18.523 1.00 73.81 173 PRO A CA 1
ATOM 1413 C C . PRO A 1 173 ? 21.937 -13.472 -18.528 1.00 73.81 173 PRO A C 1
ATOM 1415 O O . PRO A 1 173 ? 21.772 -14.332 -17.657 1.00 73.81 173 PRO A O 1
ATOM 1418 N N . LYS A 1 174 ? 21.046 -13.284 -19.507 1.00 70.69 174 LYS A N 1
ATOM 1419 C CA . LYS A 1 174 ? 19.909 -14.185 -19.691 1.00 70.69 174 LYS A CA 1
ATOM 1420 C C . LYS A 1 174 ? 20.479 -15.577 -19.928 1.00 70.69 174 LYS A C 1
ATOM 1422 O O . LYS A 1 174 ? 21.124 -15.795 -20.948 1.00 70.69 174 LYS A O 1
ATOM 1427 N N . LYS A 1 175 ? 20.213 -16.527 -19.025 1.00 60.03 175 LYS A N 1
ATOM 1428 C CA . LYS A 1 175 ? 20.377 -17.947 -19.345 1.00 60.03 175 LYS A CA 1
ATOM 1429 C C . LYS A 1 175 ? 19.467 -18.221 -20.537 1.00 60.03 175 LYS A C 1
ATOM 1431 O O . LYS A 1 175 ? 18.249 -18.319 -20.375 1.00 60.03 175 LYS A O 1
ATOM 1436 N N . THR A 1 176 ? 20.034 -18.285 -21.736 1.00 53.88 176 THR A N 1
ATOM 1437 C CA . THR A 1 176 ? 19.382 -18.927 -22.869 1.00 53.88 176 THR A CA 1
ATOM 1438 C C . THR A 1 176 ? 19.126 -20.351 -22.415 1.00 53.88 176 THR A C 1
ATOM 1440 O O . THR A 1 176 ? 20.051 -21.155 -22.321 1.00 53.88 176 THR A O 1
ATOM 1443 N N . ARG A 1 177 ? 17.883 -20.662 -22.036 1.00 55.44 177 ARG A N 1
ATOM 1444 C CA . ARG A 1 177 ? 17.473 -22.064 -22.011 1.00 55.44 177 ARG A CA 1
ATOM 1445 C C . ARG A 1 177 ? 17.762 -22.580 -23.427 1.00 55.44 177 ARG A C 1
ATOM 1447 O O . ARG A 1 177 ? 17.403 -21.851 -24.359 1.00 55.44 177 ARG A O 1
ATOM 1454 N N . PRO A 1 178 ? 18.438 -23.730 -23.612 1.00 50.84 178 PRO A N 1
ATOM 1455 C CA . PRO A 1 178 ? 18.491 -24.341 -24.932 1.00 50.84 178 PRO A CA 1
ATOM 1456 C C . PRO A 1 178 ? 17.052 -24.409 -25.442 1.00 50.84 178 PRO A C 1
ATOM 1458 O O . PRO A 1 178 ? 16.129 -24.716 -24.684 1.00 50.84 178 PRO A O 1
ATOM 1461 N N . ASP A 1 179 ? 16.859 -23.929 -26.662 1.00 52.78 179 ASP A N 1
ATOM 1462 C CA . ASP A 1 179 ? 15.559 -23.607 -27.230 1.00 52.78 179 ASP A CA 1
ATOM 1463 C C . ASP A 1 179 ? 14.748 -24.894 -27.456 1.00 52.78 179 ASP A C 1
ATOM 1465 O O . ASP A 1 179 ? 14.658 -25.405 -28.561 1.00 52.78 179 ASP A O 1
ATOM 1469 N N . GLU A 1 180 ? 14.122 -25.436 -26.408 1.00 50.38 180 GLU A N 1
ATOM 1470 C CA . GLU A 1 180 ? 13.103 -26.492 -26.509 1.00 50.38 180 GLU A CA 1
ATOM 1471 C C . GLU A 1 180 ? 11.754 -25.924 -26.989 1.00 50.38 180 GLU A C 1
ATOM 1473 O O . GLU A 1 180 ? 10.666 -26.396 -26.640 1.00 50.38 180 GLU A O 1
ATOM 1478 N N . ARG A 1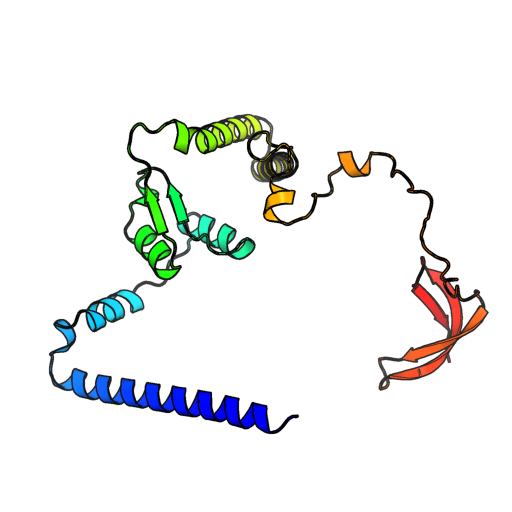 181 ? 11.777 -24.881 -27.824 1.00 51.56 181 ARG A N 1
ATOM 1479 C CA . ARG A 1 181 ? 10.607 -24.515 -28.613 1.00 51.56 181 ARG A CA 1
ATOM 1480 C C . ARG A 1 181 ? 10.590 -25.398 -29.846 1.00 51.56 181 ARG A C 1
ATOM 1482 O O . ARG A 1 181 ? 11.114 -25.049 -30.897 1.00 51.56 181 ARG A O 1
ATOM 1489 N N . ARG A 1 182 ? 9.936 -26.547 -29.653 1.00 47.34 182 ARG A N 1
ATOM 1490 C CA . ARG A 1 182 ? 9.057 -27.240 -30.608 1.00 47.34 182 ARG A CA 1
ATOM 1491 C C . ARG A 1 182 ? 9.033 -26.563 -31.972 1.00 47.34 182 ARG A C 1
ATOM 1493 O O . ARG A 1 182 ? 8.573 -25.425 -32.081 1.00 47.34 182 ARG A O 1
ATOM 1500 N N . GLY A 1 183 ? 9.470 -27.306 -32.983 1.00 44.94 183 GLY A N 1
ATOM 1501 C CA . GLY A 1 183 ? 9.400 -26.932 -34.384 1.00 44.94 183 GLY A CA 1
ATOM 1502 C C . GLY A 1 183 ? 8.025 -26.396 -34.762 1.00 44.94 183 GLY A C 1
ATOM 1503 O O . GLY A 1 183 ? 7.121 -27.140 -35.113 1.00 44.94 183 GLY A O 1
ATOM 1504 N N . ASN A 1 184 ? 7.894 -25.080 -34.731 1.00 49.03 184 ASN A N 1
ATOM 1505 C CA . ASN A 1 184 ? 6.957 -24.380 -35.572 1.00 49.03 184 ASN A CA 1
ATOM 1506 C C . ASN A 1 184 ? 7.840 -23.492 -36.425 1.00 49.03 184 ASN A C 1
ATOM 1508 O O . ASN A 1 184 ? 8.355 -22.477 -35.948 1.00 49.03 184 ASN A O 1
ATOM 1512 N N . LYS A 1 185 ? 8.095 -23.947 -37.655 1.00 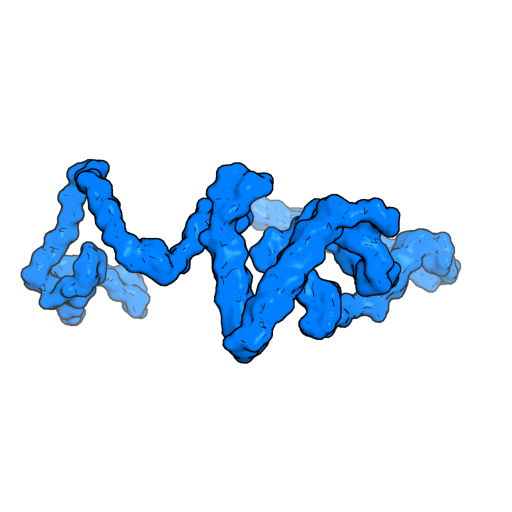51.25 185 LYS A N 1
ATOM 1513 C CA . LYS A 1 185 ? 8.717 -23.148 -38.706 1.00 51.25 185 LYS A CA 1
ATOM 1514 C C . LYS A 1 185 ? 7.899 -21.863 -38.784 1.00 51.25 185 LYS A C 1
ATOM 1516 O O . LYS A 1 185 ? 6.806 -21.848 -39.338 1.00 51.25 185 LYS A O 1
ATOM 1521 N N . LYS A 1 186 ? 8.357 -20.807 -38.112 1.00 56.56 186 LYS A N 1
ATOM 1522 C CA . LYS A 1 186 ? 7.730 -19.495 -38.215 1.00 56.56 186 LYS A CA 1
ATOM 1523 C C . LYS A 1 186 ? 7.840 -19.144 -39.691 1.00 56.56 186 LYS A C 1
ATOM 1525 O O . LYS A 1 186 ? 8.956 -19.103 -40.202 1.00 56.56 186 LYS A O 1
ATOM 1530 N N . ASN A 1 187 ? 6.704 -18.962 -40.357 1.00 60.19 187 ASN A N 1
ATOM 1531 C CA . ASN A 1 187 ? 6.627 -18.482 -41.732 1.00 60.19 187 ASN A CA 1
ATOM 1532 C C . ASN A 1 187 ? 7.220 -17.070 -41.768 1.00 60.19 187 ASN A C 1
ATOM 1534 O O . ASN A 1 187 ? 6.520 -16.072 -41.612 1.00 60.19 187 ASN A O 1
ATOM 1538 N N . ILE A 1 188 ? 8.544 -16.991 -41.852 1.00 69.25 188 ILE A N 1
ATOM 1539 C CA . ILE A 1 188 ? 9.259 -15.744 -42.051 1.00 69.25 188 ILE A CA 1
ATOM 1540 C C . ILE A 1 188 ? 8.987 -15.363 -43.499 1.00 69.25 188 ILE A C 1
ATOM 1542 O O . ILE A 1 188 ? 9.416 -16.058 -44.417 1.00 69.25 188 ILE A O 1
ATOM 1546 N N . LEU A 1 189 ? 8.245 -14.278 -43.692 1.00 73.44 189 LEU A N 1
ATOM 1547 C CA . LEU A 1 189 ? 7.992 -13.735 -45.017 1.00 73.44 189 LEU A CA 1
ATOM 1548 C C . LEU A 1 189 ? 9.300 -13.118 -45.524 1.00 73.44 189 LEU A C 1
ATOM 1550 O O . LEU A 1 189 ? 9.931 -12.319 -44.822 1.00 73.44 189 LEU A O 1
ATOM 1554 N N . ALA A 1 190 ? 9.737 -13.537 -46.710 1.00 76.00 190 ALA A N 1
ATOM 1555 C CA . ALA A 1 190 ? 10.913 -12.968 -47.351 1.00 76.00 190 ALA A CA 1
ATOM 1556 C C . ALA A 1 190 ? 10.642 -11.509 -47.754 1.00 76.00 190 ALA A C 1
ATOM 1558 O O . ALA A 1 190 ? 9.517 -11.133 -48.088 1.00 76.00 190 ALA A O 1
ATOM 1559 N N . VAL A 1 191 ? 11.683 -10.677 -47.722 1.00 78.19 191 VAL A N 1
ATOM 1560 C CA . VAL A 1 191 ? 11.615 -9.338 -48.320 1.00 78.19 191 VAL A CA 1
ATOM 1561 C C . VAL A 1 191 ? 11.402 -9.514 -49.827 1.00 78.19 191 VAL A C 1
ATOM 1563 O O . VAL A 1 191 ? 12.001 -10.402 -50.427 1.00 78.19 191 VAL A O 1
ATOM 1566 N N . ASN A 1 192 ? 10.524 -8.702 -50.411 1.00 82.19 192 ASN A N 1
ATOM 1567 C CA . ASN A 1 192 ? 9.988 -8.809 -51.772 1.00 82.19 192 ASN A CA 1
ATOM 1568 C C . ASN A 1 192 ? 9.033 -9.987 -52.025 1.00 82.19 192 ASN A C 1
ATOM 1570 O O . ASN A 1 192 ? 8.700 -10.266 -53.174 1.00 82.19 192 ASN A O 1
ATOM 1574 N N . ALA A 1 193 ? 8.540 -10.659 -50.979 1.00 82.06 193 ALA A N 1
ATOM 1575 C CA . ALA A 1 193 ? 7.468 -11.634 -51.147 1.00 82.06 193 ALA A CA 1
ATOM 1576 C C . ALA A 1 193 ? 6.110 -10.935 -51.370 1.00 82.06 193 ALA A C 1
ATOM 1578 O O . ALA A 1 193 ? 5.812 -9.955 -50.666 1.00 82.06 193 ALA A O 1
ATOM 1579 N N . PRO A 1 194 ? 5.270 -11.453 -52.288 1.00 84.06 194 PRO A N 1
ATOM 1580 C CA . PRO A 1 194 ? 3.883 -11.031 -52.412 1.00 84.06 194 PRO A CA 1
ATOM 1581 C C . PRO A 1 194 ? 3.099 -11.485 -51.177 1.00 84.06 194 PRO A C 1
ATOM 1583 O O . PRO A 1 194 ? 3.154 -12.647 -50.770 1.00 84.06 194 PRO A O 1
ATOM 1586 N N . VAL A 1 195 ? 2.385 -10.552 -50.558 1.00 84.19 195 VAL A N 1
ATOM 1587 C CA . VAL A 1 195 ? 1.600 -10.761 -49.340 1.00 84.19 195 VAL A CA 1
ATOM 1588 C C . VAL A 1 195 ? 0.253 -10.067 -49.475 1.00 84.19 195 VAL A C 1
ATOM 1590 O O . VAL A 1 195 ? 0.130 -9.064 -50.168 1.00 84.19 195 VAL A O 1
ATOM 1593 N N . TYR A 1 196 ? -0.767 -10.568 -48.788 1.00 86.00 196 TYR A N 1
ATOM 1594 C CA . TYR A 1 196 ? -2.028 -9.844 -48.653 1.00 86.00 196 TYR A CA 1
ATOM 1595 C C . TYR A 1 196 ? -2.036 -9.106 -47.317 1.00 86.00 196 TYR A C 1
ATOM 1597 O O . TYR A 1 196 ? -1.856 -9.713 -46.259 1.00 86.00 196 TYR A O 1
ATOM 1605 N N . ALA A 1 197 ? -2.228 -7.792 -47.368 1.00 81.81 197 ALA A N 1
ATOM 1606 C CA . ALA A 1 197 ? -2.379 -6.933 -46.205 1.00 81.81 197 ALA A CA 1
ATOM 1607 C C . ALA A 1 197 ? -3.843 -6.512 -46.071 1.00 81.81 197 ALA A C 1
ATOM 1609 O O . ALA A 1 197 ? -4.525 -6.256 -47.057 1.00 81.81 197 ALA A O 1
ATOM 1610 N N . ARG A 1 198 ? -4.346 -6.456 -44.839 1.00 82.75 198 ARG A N 1
ATOM 1611 C CA . ARG A 1 198 ? -5.719 -6.029 -44.574 1.00 82.75 198 ARG A CA 1
ATOM 1612 C C . ARG A 1 198 ? -5.752 -4.526 -44.339 1.00 82.75 198 ARG A C 1
ATOM 1614 O O . ARG A 1 198 ? -5.120 -4.060 -43.388 1.00 82.75 198 ARG A O 1
ATOM 1621 N N . ASP A 1 199 ? -6.494 -3.790 -45.162 1.00 77.94 199 ASP A N 1
ATOM 1622 C CA . ASP A 1 199 ? -6.681 -2.355 -44.959 1.00 77.94 199 ASP A CA 1
ATOM 1623 C C . ASP A 1 199 ? -7.871 -2.093 -44.031 1.00 77.94 199 ASP A C 1
ATOM 1625 O O . ASP A 1 199 ? -9.039 -2.315 -44.361 1.00 77.94 199 ASP A O 1
ATOM 1629 N N . TYR A 1 200 ? -7.571 -1.603 -42.832 1.00 76.81 200 TYR A N 1
ATOM 1630 C CA . TYR A 1 200 ? -8.581 -1.308 -41.823 1.00 76.81 200 TYR A CA 1
ATOM 1631 C C . TYR A 1 200 ? -9.294 0.036 -42.037 1.00 76.81 200 TYR A C 1
ATOM 1633 O O . TYR A 1 200 ? -10.280 0.286 -41.348 1.00 76.81 200 TYR A O 1
ATOM 1641 N N . ARG A 1 201 ? -8.854 0.876 -42.985 1.00 75.62 201 ARG A N 1
ATOM 1642 C CA . ARG A 1 201 ? -9.465 2.188 -43.270 1.00 75.62 201 ARG A CA 1
ATOM 1643 C C . ARG A 1 201 ? -10.692 2.079 -44.179 1.00 75.62 201 ARG A C 1
ATOM 1645 O O . ARG A 1 201 ? -11.663 2.795 -43.970 1.00 75.62 201 ARG A O 1
ATOM 1652 N N . LEU A 1 202 ? -10.663 1.165 -45.151 1.00 63.12 202 LEU A N 1
ATOM 1653 C CA . LEU A 1 202 ? -11.677 1.008 -46.206 1.00 63.12 202 LEU A CA 1
ATOM 1654 C C . LEU A 1 202 ? -12.520 -0.268 -46.027 1.00 63.12 202 LEU A C 1
ATOM 1656 O O . LEU A 1 202 ? -12.729 -1.040 -46.958 1.00 63.12 202 LEU A O 1
ATOM 1660 N N . GLY A 1 203 ? -12.989 -0.535 -44.806 1.00 68.25 203 GLY A N 1
ATOM 1661 C CA . GLY A 1 203 ? -13.922 -1.647 -44.575 1.00 68.25 203 GLY A CA 1
ATOM 1662 C C . GLY A 1 203 ? -13.291 -3.046 -44.571 1.00 68.25 203 GLY A C 1
ATOM 1663 O O . GLY A 1 203 ? -13.987 -4.031 -44.798 1.00 68.25 203 GLY A O 1
ATOM 1664 N N . HIS A 1 204 ? -11.996 -3.153 -44.252 1.00 74.81 204 HIS A N 1
ATOM 1665 C CA . HIS A 1 204 ? -11.329 -4.422 -43.907 1.00 74.81 204 HIS A CA 1
ATOM 1666 C C . HIS A 1 204 ? -11.133 -5.382 -45.088 1.00 74.81 204 HIS A C 1
ATOM 1668 O O . HIS A 1 204 ? -11.101 -6.608 -44.902 1.00 74.81 204 HIS A O 1
ATOM 1674 N N . GLN A 1 205 ? -10.968 -4.823 -46.286 1.00 81.19 205 GLN A N 1
ATOM 1675 C CA . GLN A 1 205 ? -10.636 -5.571 -47.493 1.00 81.19 205 GLN A CA 1
ATOM 1676 C C . GLN A 1 205 ? -9.173 -6.035 -47.472 1.00 81.19 205 GLN A C 1
ATOM 1678 O O . GLN A 1 205 ? -8.300 -5.412 -46.861 1.00 81.19 205 GLN A O 1
ATOM 1683 N N . TRP A 1 206 ? -8.923 -7.184 -48.097 1.00 84.12 206 TRP A N 1
ATOM 1684 C CA . TRP A 1 206 ? -7.578 -7.709 -48.305 1.00 84.12 206 TRP A CA 1
ATOM 1685 C C . TRP A 1 206 ? -7.014 -7.130 -49.600 1.00 84.12 206 TRP A C 1
ATOM 1687 O O . TRP A 1 206 ? -7.589 -7.343 -50.664 1.00 84.12 206 TRP A O 1
ATOM 1697 N N . THR A 1 207 ? -5.879 -6.449 -49.506 1.00 84.69 207 THR A N 1
ATOM 1698 C CA . THR A 1 207 ? -5.188 -5.824 -50.636 1.00 84.69 207 THR A CA 1
ATOM 1699 C C . THR A 1 207 ? -3.858 -6.528 -50.868 1.00 84.69 207 THR A C 1
ATOM 1701 O O . THR A 1 207 ? -3.151 -6.882 -49.919 1.00 84.69 207 THR A O 1
ATOM 1704 N N . ALA A 1 208 ? -3.513 -6.759 -52.132 1.00 87.31 208 ALA A N 1
ATOM 1705 C CA . ALA A 1 208 ? -2.210 -7.301 -52.491 1.00 87.31 208 ALA A CA 1
ATOM 1706 C C . ALA A 1 208 ? -1.112 -6.259 -52.218 1.00 87.31 208 ALA A C 1
ATOM 1708 O O . ALA A 1 208 ? -1.254 -5.084 -52.549 1.00 87.31 208 ALA A O 1
ATOM 1709 N N . ALA A 1 209 ? -0.012 -6.687 -51.608 1.00 86.38 209 ALA A N 1
ATOM 1710 C CA . ALA A 1 209 ? 1.121 -5.840 -51.274 1.00 86.38 209 ALA A CA 1
ATOM 1711 C C . ALA A 1 209 ? 2.439 -6.617 -51.356 1.00 86.38 209 ALA A C 1
ATOM 1713 O O . ALA A 1 209 ? 2.471 -7.848 -51.367 1.00 86.38 209 ALA A O 1
ATOM 1714 N N . ILE A 1 210 ? 3.552 -5.889 -51.388 1.00 88.56 210 ILE A N 1
ATOM 1715 C CA . ILE A 1 210 ? 4.895 -6.471 -51.407 1.00 88.56 210 ILE A CA 1
ATOM 1716 C C . ILE A 1 210 ? 5.618 -6.069 -50.129 1.00 88.56 210 ILE A C 1
ATOM 1718 O O . ILE A 1 210 ? 5.629 -4.898 -49.746 1.00 88.56 210 ILE A O 1
ATOM 1722 N N . THR A 1 211 ? 6.236 -7.043 -49.461 1.00 84.50 211 THR A N 1
ATOM 1723 C CA . THR A 1 211 ? 6.997 -6.800 -48.229 1.00 84.50 211 THR A CA 1
ATOM 1724 C C . THR A 1 211 ? 8.291 -6.048 -48.544 1.00 84.50 211 THR A C 1
ATOM 1726 O O . THR A 1 211 ? 9.199 -6.623 -49.130 1.00 84.50 211 THR A O 1
ATOM 1729 N N . THR A 1 212 ? 8.425 -4.790 -48.125 1.00 85.94 212 THR A N 1
ATOM 1730 C CA . THR A 1 212 ? 9.608 -3.959 -48.420 1.00 85.94 212 THR A CA 1
ATOM 1731 C C . THR A 1 212 ? 10.700 -4.098 -47.369 1.00 85.94 212 THR A C 1
ATOM 1733 O O . THR A 1 212 ? 11.887 -4.104 -47.685 1.00 85.94 212 THR A O 1
ATOM 1736 N N . LYS A 1 213 ? 10.322 -4.209 -46.093 1.00 84.00 213 LYS A N 1
ATOM 1737 C CA . LYS A 1 213 ? 11.285 -4.287 -44.991 1.00 84.00 213 LYS A CA 1
ATOM 1738 C C . LYS A 1 213 ? 10.688 -4.994 -43.788 1.00 84.00 213 LYS A C 1
ATOM 1740 O O . LYS A 1 213 ? 9.564 -4.718 -43.385 1.00 84.00 213 LYS A O 1
ATOM 1745 N N . ARG A 1 214 ? 11.470 -5.856 -43.142 1.00 82.31 214 ARG A N 1
ATOM 1746 C CA . ARG A 1 214 ? 11.085 -6.489 -41.874 1.00 82.31 214 ARG A CA 1
ATOM 1747 C C . ARG A 1 214 ? 11.492 -5.625 -40.678 1.00 82.31 214 ARG A C 1
ATOM 1749 O O . ARG A 1 214 ? 12.632 -5.169 -40.601 1.00 82.31 214 ARG A O 1
ATOM 1756 N N . HIS A 1 215 ? 10.587 -5.462 -39.717 1.00 78.75 215 HIS A N 1
ATOM 1757 C CA . HIS A 1 215 ? 10.827 -4.816 -38.429 1.00 78.75 215 HIS A CA 1
ATOM 1758 C C . HIS A 1 215 ? 10.581 -5.812 -37.281 1.00 78.75 215 HIS A C 1
ATOM 1760 O O . HIS A 1 215 ? 9.455 -6.140 -36.917 1.00 78.75 215 HIS A O 1
ATOM 1766 N N . GLY A 1 216 ? 11.652 -6.350 -36.699 1.00 73.81 216 GLY A N 1
ATOM 1767 C CA . GLY A 1 216 ? 11.543 -7.385 -35.666 1.00 73.81 216 GLY A CA 1
ATOM 1768 C C . GLY A 1 216 ? 11.046 -8.734 -36.207 1.00 73.81 216 GLY A C 1
ATOM 1769 O O . GLY A 1 216 ? 11.352 -9.114 -37.334 1.00 73.81 216 GLY A O 1
ATOM 1770 N N . SER A 1 217 ? 10.323 -9.497 -35.379 1.00 67.94 217 SER A N 1
ATOM 1771 C CA . SER A 1 217 ? 9.929 -10.881 -35.704 1.00 67.94 217 SER A CA 1
ATOM 1772 C C . SER A 1 217 ? 8.539 -11.018 -36.340 1.00 67.94 217 SER A C 1
ATOM 1774 O O . SER A 1 217 ? 8.249 -12.089 -36.867 1.00 67.94 217 SER A O 1
ATOM 1776 N N . MET A 1 218 ? 7.678 -9.998 -36.243 1.00 70.00 218 MET A N 1
ATOM 1777 C CA . MET A 1 218 ? 6.261 -10.081 -36.648 1.00 70.00 218 MET A CA 1
ATOM 1778 C C . MET A 1 218 ? 5.766 -8.841 -37.410 1.00 70.00 218 MET A C 1
ATOM 1780 O O . MET A 1 218 ? 4.685 -8.878 -37.985 1.00 70.00 218 MET A O 1
ATOM 1784 N N . ILE A 1 219 ? 6.526 -7.740 -37.421 1.00 81.12 219 ILE A N 1
ATOM 1785 C CA . ILE A 1 219 ? 6.113 -6.499 -38.084 1.00 81.12 219 ILE A CA 1
ATOM 1786 C C . ILE A 1 219 ? 6.847 -6.404 -39.421 1.00 81.12 219 ILE A C 1
ATOM 1788 O O . ILE A 1 219 ? 8.058 -6.613 -39.502 1.00 81.12 219 ILE A O 1
ATOM 1792 N N . TYR A 1 220 ? 6.105 -6.083 -40.475 1.00 85.12 220 TYR A N 1
ATOM 1793 C CA . TYR A 1 220 ? 6.622 -5.920 -41.826 1.00 85.12 220 TYR A CA 1
ATOM 1794 C C . TYR A 1 220 ? 6.071 -4.623 -42.408 1.00 85.12 220 TYR A C 1
ATOM 1796 O O . TYR A 1 220 ? 4.882 -4.334 -42.288 1.00 85.12 220 TYR A O 1
ATOM 1804 N N . TYR A 1 221 ? 6.948 -3.846 -43.029 1.00 85.56 221 TYR A N 1
ATOM 1805 C CA . TYR A 1 221 ? 6.560 -2.770 -43.921 1.00 85.56 221 TYR A CA 1
ATOM 1806 C C . TYR A 1 221 ? 6.218 -3.376 -45.272 1.00 85.56 221 TYR A C 1
ATOM 1808 O O . TYR A 1 221 ? 6.924 -4.261 -45.764 1.00 85.56 221 TYR A O 1
ATOM 1816 N N . TYR A 1 222 ? 5.136 -2.891 -45.856 1.00 85.19 222 TYR A N 1
ATOM 1817 C CA . TYR A 1 222 ? 4.682 -3.298 -47.168 1.00 85.19 222 TYR A CA 1
ATOM 1818 C C . TYR A 1 222 ? 4.341 -2.059 -47.986 1.00 85.19 222 TYR A C 1
ATOM 1820 O O . TYR A 1 222 ? 3.963 -1.026 -47.435 1.00 85.19 222 TYR A O 1
ATOM 1828 N N . CYS A 1 223 ? 4.515 -2.167 -49.296 1.00 79.88 223 CYS A N 1
ATOM 1829 C CA . CYS A 1 223 ? 4.045 -1.186 -50.261 1.00 79.88 223 CYS A CA 1
ATOM 1830 C C . CYS A 1 223 ? 2.968 -1.883 -51.098 1.00 79.88 223 CYS A C 1
ATOM 1832 O O . CYS A 1 223 ? 3.220 -2.963 -51.639 1.00 79.88 223 CYS A O 1
ATOM 1834 N N . GLY A 1 224 ? 1.758 -1.330 -51.108 1.00 71.38 224 GLY A N 1
ATOM 1835 C CA . GLY A 1 224 ? 0.605 -1.829 -51.857 1.00 71.38 224 GLY A CA 1
ATOM 1836 C C . GLY A 1 224 ? -0.040 -0.667 -52.604 1.00 71.38 224 GLY A C 1
ATOM 1837 O O . GLY A 1 224 ? 0.036 0.464 -52.117 1.00 71.38 224 GLY A O 1
ATOM 1838 N N . GLY A 1 225 ? -0.569 -0.958 -53.794 1.00 56.25 225 GLY A N 1
ATOM 1839 C CA . GLY A 1 225 ? -1.230 0.012 -54.672 1.00 56.25 225 GLY A CA 1
ATOM 1840 C C . GLY A 1 225 ? -2.580 0.475 -54.150 1.00 56.25 225 GLY A C 1
ATOM 1841 O O . GLY A 1 225 ? -3.215 -0.298 -53.396 1.00 56.25 225 GLY A O 1
#

Foldseek 3Di:
DPPVVVVVVVVVVVVVVVVVVVVVVVVVVVVVPVCLVPDPVSVCVVVVPPDDLPLDCPAPLVVVVVVCVVQNADQEDEEEPDPSCVDPSNVVSCVVRNYHYHYDDPPPCVVCVVVVVLVVVLVVQVVPDDNVVSVVVSVLCQQQFQDVVVVRDGVVCVRPVDHDDDPVNVPDPPPPPPPPPDDDPLPDADQQHWDWDFDPPPPGDTFIWGFHDDDPDPDTDTDGD

Radius of gyration: 30.02 Å; chains: 1; bounding box: 71×42×80 Å

Organism: Hymenolepis diminuta (NCBI:txid6216)

Sequence (225 aa):
MSFENDVRHTLVESNRNTQQRKYERKRRKMRSSNKWQRTPFAKIMYYGHKRKPRGSDGTTIGALDRIFSTHGFPKTLVSDSGTQFTSVDFKEFCQQRSIEHIRIPPYHPQSNGQAEREREAYKKAIGEGTMGKVLQNFLLRQRSTPHSGIGKKFPAEVLMGRKLRTVHETMLPKKTRPDERRGNKKNILAVNAPVYARDYRLGHQWTAAITTKRHGSMIYYYCGG